Protein AF-X0ZKT1-F1 (afdb_monomer_lite)

InterPro domains:
  IPR017985 DNA methylase, N-4 cytosine-specific, conserved site [PS00093] (59-64)
  IPR029063 S-adenosyl-L-methionine-dependent methyltransferase superfamily [G3DSA:3.40.50.150] (39-208)
  IPR029063 S-adenosyl-L-methionine-dependent methyltransferase superfamily [SSF53335] (50-201)

pLDDT: mean 90.69, std 11.88, range [30.08, 98.69]

Radius of gyration: 20.18 Å; chains: 1; bounding box: 43×46×55 Å

Foldseek 3Di:
DDDPPPDDDDPVVVVVVVVVVVVVVVVVVVPPPDPDDDDDDDDALLDDPAAFAADQEAEDEALALQQDQVLVVCVVVCCVPPDPDPVRSLVVSCCGQLSHLSHHDDDDQPPDDQDPVLVVLLVVLVPADFPDPSSSVSSSRNLSSLLSSLLSVNRHHHVVGYYHYDYDWADTSNGTDPVPVSSQVSNVVNPDDDDDDDPPDDDVVRDDD

Secondary structure (DSSP, 8-state):
-PPTT-PPPPHHHHHHHHHHHHHHHHHHHHHS-----------BTTB--PPTT-EEEEEE----SS---HHHHTHHHHHHHT--SHHHHHHHHHHS-SSSTT----S--TT----HHHHHHHHHHHTS--S-THHHHHHHHHHHHHHHHHHHHHHHEEEEEEEEE----EEETTEEE-HHHHHHHHHHHTT------------TTSS--

Organism: NCBI:txid412755

Structure (mmCIF, N/CA/C/O backbone):
data_AF-X0ZKT1-F1
#
_entry.id   AF-X0ZKT1-F1
#
loop_
_atom_site.group_PDB
_atom_site.id
_atom_site.type_symbol
_atom_site.label_atom_id
_atom_site.label_alt_id
_atom_site.label_comp_id
_atom_site.label_asym_id
_atom_site.label_entity_id
_atom_site.label_seq_id
_atom_site.pdbx_PDB_ins_code
_atom_site.Cartn_x
_atom_site.Cartn_y
_atom_site.Cartn_z
_atom_site.occupancy
_atom_site.B_iso_or_equiv
_atom_site.auth_seq_id
_atom_site.auth_comp_id
_atom_site.auth_asym_id
_atom_site.auth_atom_id
_atom_site.pdbx_PDB_model_num
ATOM 1 N N . ARG A 1 1 ? -0.645 -14.696 -25.267 1.00 48.12 1 ARG A N 1
ATOM 2 C CA . ARG A 1 1 ? -0.694 -15.804 -26.255 1.00 48.12 1 ARG A CA 1
ATOM 3 C C . ARG A 1 1 ? -0.632 -15.163 -27.636 1.00 48.12 1 ARG A C 1
ATOM 5 O O . ARG A 1 1 ? -1.571 -14.451 -27.971 1.00 48.12 1 ARG A O 1
ATOM 12 N N . MET A 1 2 ? 0.471 -15.301 -28.377 1.00 48.41 2 MET A N 1
ATOM 13 C CA . MET A 1 2 ? 0.491 -14.846 -29.771 1.00 48.41 2 MET A CA 1
ATOM 14 C C . MET A 1 2 ? -0.374 -15.809 -30.580 1.00 48.41 2 MET A C 1
ATOM 16 O O . MET A 1 2 ? -0.135 -17.013 -30.561 1.00 48.41 2 MET A O 1
ATOM 20 N N . VAL A 1 3 ? -1.435 -15.286 -31.187 1.00 70.94 3 VAL A N 1
ATOM 21 C CA . VAL A 1 3 ? -2.292 -16.050 -32.092 1.00 70.94 3 VAL A CA 1
ATOM 22 C C . VAL A 1 3 ? -1.649 -15.933 -33.474 1.00 70.94 3 VAL A C 1
ATOM 24 O O . VAL A 1 3 ? -1.496 -14.799 -33.940 1.00 70.94 3 VAL A O 1
ATOM 27 N N . PRO A 1 4 ? -1.229 -17.043 -34.107 1.00 65.94 4 PRO A N 1
ATOM 28 C CA . PRO A 1 4 ? -0.661 -17.002 -35.451 1.00 65.94 4 PRO A CA 1
ATOM 29 C C . PRO A 1 4 ? -1.603 -16.248 -36.399 1.00 65.94 4 PRO A C 1
ATOM 31 O O . PRO A 1 4 ? -2.817 -16.431 -36.333 1.00 65.94 4 PRO A O 1
ATOM 34 N N . ASN A 1 5 ? -1.051 -15.373 -37.241 1.00 77.81 5 ASN A N 1
ATOM 35 C CA . ASN A 1 5 ? -1.772 -14.541 -38.221 1.00 77.81 5 ASN A CA 1
ATOM 36 C C . ASN A 1 5 ? -2.689 -13.436 -37.665 1.00 77.81 5 ASN A C 1
ATOM 38 O O . ASN A 1 5 ? -3.415 -12.800 -38.434 1.00 77.81 5 ASN A O 1
ATOM 42 N N . LYS A 1 6 ? -2.649 -13.127 -36.363 1.00 77.94 6 LYS A N 1
ATOM 43 C CA . LYS A 1 6 ? -3.354 -11.946 -35.848 1.00 77.94 6 LYS A CA 1
ATOM 44 C C . LYS A 1 6 ? -2.612 -10.675 -36.274 1.00 77.94 6 LYS A C 1
ATOM 46 O O . LYS A 1 6 ? -1.538 -10.386 -35.753 1.00 77.94 6 LYS A O 1
ATOM 51 N N . LYS A 1 7 ? -3.196 -9.901 -37.198 1.00 82.31 7 LYS A N 1
ATOM 52 C CA . LYS A 1 7 ? -2.712 -8.551 -37.529 1.00 82.31 7 LYS A CA 1
ATOM 53 C C . LYS A 1 7 ? -2.684 -7.709 -36.253 1.00 82.31 7 LYS A C 1
ATOM 55 O O . LYS A 1 7 ? -3.719 -7.513 -35.615 1.00 82.31 7 LYS A O 1
ATOM 60 N N . ILE A 1 8 ? -1.499 -7.235 -35.883 1.00 81.25 8 ILE A N 1
ATOM 61 C CA . ILE A 1 8 ? -1.341 -6.265 -34.803 1.00 81.25 8 ILE A CA 1
ATOM 62 C C . ILE A 1 8 ? -1.836 -4.920 -35.353 1.00 81.25 8 ILE A C 1
ATOM 64 O O . ILE A 1 8 ? -1.352 -4.494 -36.404 1.00 81.25 8 ILE A O 1
ATOM 68 N N . PRO A 1 9 ? -2.836 -4.281 -34.723 1.00 82.94 9 PRO A N 1
ATOM 69 C CA . PRO A 1 9 ? -3.315 -2.983 -35.172 1.00 82.94 9 PRO A CA 1
ATOM 70 C C . PRO A 1 9 ? -2.230 -1.913 -35.006 1.00 82.94 9 PRO A C 1
ATOM 72 O O . PRO A 1 9 ? -1.365 -2.013 -34.138 1.00 82.94 9 PRO A O 1
ATOM 75 N N . GLU A 1 10 ? -2.273 -0.889 -35.855 1.00 90.12 10 GLU A N 1
ATOM 76 C CA . GLU A 1 10 ? -1.293 0.196 -35.833 1.00 90.12 10 GLU A CA 1
ATOM 77 C C . GLU A 1 10 ? -1.340 0.954 -34.499 1.00 90.12 10 GLU A C 1
ATOM 79 O O . GLU A 1 10 ? -2.410 1.388 -34.064 1.00 90.12 10 GLU A O 1
ATOM 84 N N . PHE A 1 11 ? -0.175 1.142 -33.870 1.00 85.88 11 PHE A N 1
ATOM 85 C CA . PHE A 1 11 ? -0.058 1.745 -32.539 1.00 85.88 11 PHE A CA 1
ATOM 86 C C . PHE A 1 11 ? -0.781 3.092 -32.430 1.00 85.88 11 PHE A C 1
ATOM 88 O O . PHE A 1 11 ? -1.615 3.260 -31.544 1.00 85.88 11 PHE A O 1
ATOM 95 N N . LYS A 1 12 ? -0.527 4.021 -33.365 1.00 88.62 12 LYS A N 1
ATOM 96 C CA . LYS A 1 12 ? -1.169 5.345 -33.370 1.00 88.62 12 LYS A CA 1
ATOM 97 C C . LYS A 1 12 ? -2.690 5.227 -33.394 1.00 88.62 12 LYS A C 1
ATOM 99 O O . LYS A 1 12 ? -3.364 5.880 -32.607 1.00 88.62 12 LYS A O 1
ATOM 104 N N . LYS A 1 13 ? -3.232 4.355 -34.249 1.00 91.81 13 LYS A N 1
ATOM 105 C CA . LYS A 1 13 ? -4.679 4.146 -34.366 1.00 91.81 13 LYS A CA 1
ATOM 106 C C . LYS A 1 13 ? -5.288 3.639 -33.057 1.00 91.81 13 LYS A C 1
ATOM 108 O O . LYS A 1 13 ? -6.331 4.137 -32.646 1.00 91.81 13 LYS A O 1
ATOM 113 N N . VAL A 1 14 ? -4.643 2.671 -32.401 1.00 90.44 14 VAL A N 1
ATOM 114 C CA . VAL A 1 14 ? -5.105 2.144 -31.104 1.00 90.44 14 VAL A CA 1
ATOM 115 C C . VAL A 1 14 ? -5.034 3.220 -30.023 1.00 90.44 14 VAL A C 1
ATOM 117 O O . VAL A 1 14 ? -5.997 3.390 -29.280 1.00 90.44 14 VAL A O 1
ATOM 120 N N . LEU A 1 15 ? -3.929 3.966 -29.966 1.00 87.06 15 LEU A N 1
ATOM 121 C CA . LEU A 1 15 ? -3.717 5.025 -28.983 1.00 87.06 15 LEU A CA 1
ATOM 122 C C . LEU A 1 15 ? -4.777 6.126 -29.106 1.00 87.06 15 LEU A C 1
ATOM 124 O O . LEU A 1 15 ? -5.461 6.419 -28.132 1.00 87.06 15 LEU A O 1
ATOM 128 N N . PHE A 1 16 ? -4.976 6.676 -30.309 1.00 91.12 16 PHE A N 1
ATOM 129 C CA . PHE A 1 16 ? -5.992 7.708 -30.542 1.00 91.12 16 PHE A CA 1
ATOM 130 C C . PHE A 1 16 ? -7.409 7.197 -30.281 1.00 91.12 16 PHE A C 1
ATOM 132 O O . PHE A 1 16 ? -8.220 7.922 -29.716 1.00 91.12 16 PHE A O 1
ATOM 139 N N . SER A 1 17 ? -7.705 5.940 -30.627 1.00 93.56 17 SER A N 1
ATOM 140 C CA . SER A 1 17 ? -8.995 5.334 -30.287 1.00 93.56 17 SER A CA 1
ATOM 141 C C . SER A 1 17 ? -9.225 5.308 -28.776 1.00 93.56 17 SER A C 1
ATOM 143 O O . SER A 1 17 ? -10.331 5.605 -28.339 1.00 93.56 17 SER A O 1
ATOM 145 N N . LYS A 1 18 ? -8.199 4.973 -27.982 1.00 91.25 18 LYS A N 1
ATOM 146 C CA . LYS A 1 18 ? -8.295 4.962 -26.517 1.00 91.25 18 LYS A CA 1
ATOM 147 C C . LYS A 1 18 ? -8.351 6.356 -25.907 1.00 91.25 18 LYS A C 1
ATOM 149 O O . LYS A 1 18 ? -9.080 6.551 -24.944 1.00 91.25 18 LYS A O 1
ATOM 154 N N . PHE A 1 19 ? -7.646 7.327 -26.477 1.00 90.81 19 PHE A N 1
ATOM 155 C CA . PHE A 1 19 ? -7.766 8.725 -26.059 1.00 90.81 19 PHE A CA 1
ATOM 15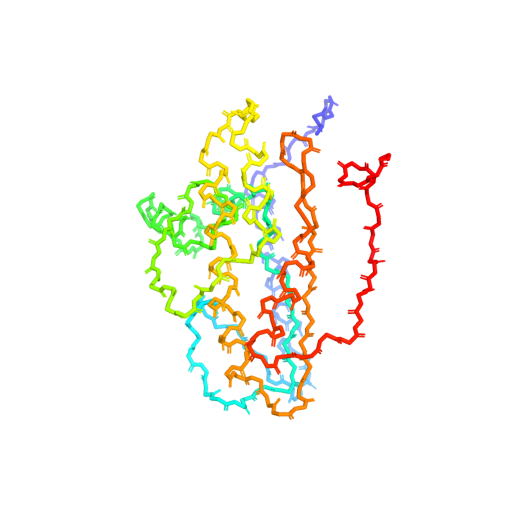6 C C . PHE A 1 19 ? -9.169 9.272 -26.313 1.00 90.81 19 PHE A C 1
ATOM 158 O O . PHE A 1 19 ? -9.739 9.884 -25.419 1.00 90.81 19 PHE A O 1
ATOM 165 N N . ASN A 1 20 ? -9.758 8.985 -27.474 1.00 94.25 20 ASN A N 1
ATOM 166 C CA . ASN A 1 20 ? -11.126 9.401 -27.771 1.00 94.25 20 ASN A CA 1
ATOM 167 C C . ASN A 1 20 ? -12.145 8.744 -26.831 1.00 94.25 20 ASN A C 1
ATOM 169 O O . ASN A 1 20 ? -13.043 9.429 -26.367 1.00 94.25 20 ASN A O 1
ATOM 173 N N . GLU A 1 21 ? -11.976 7.458 -26.501 1.00 94.81 21 GLU A N 1
ATOM 174 C CA . GLU A 1 21 ? -12.810 6.763 -25.505 1.00 94.81 21 GLU A CA 1
ATOM 175 C C . GLU A 1 21 ? -12.751 7.470 -24.140 1.00 94.81 21 GLU A C 1
ATOM 177 O O . GLU A 1 21 ? -13.790 7.827 -23.594 1.00 94.81 21 GLU A O 1
ATOM 182 N N . MET A 1 22 ? -11.548 7.790 -23.645 1.00 91.00 22 MET A N 1
ATOM 183 C CA . MET A 1 22 ? -11.385 8.524 -22.381 1.00 91.00 22 MET A CA 1
ATOM 184 C C . MET A 1 22 ? -11.977 9.940 -22.427 1.00 91.00 22 MET A C 1
ATOM 186 O O . MET A 1 22 ? -12.554 10.391 -21.441 1.00 91.00 22 MET A O 1
ATOM 190 N N . LEU A 1 23 ? -11.852 10.652 -23.552 1.00 90.75 23 LEU A N 1
ATOM 191 C CA . LEU A 1 23 ? -12.459 11.977 -23.719 1.00 90.75 23 LEU A CA 1
ATOM 192 C C . LEU A 1 23 ? -13.988 11.897 -23.705 1.00 90.75 23 LEU A C 1
ATOM 194 O O . LEU A 1 23 ? -14.625 12.685 -23.012 1.00 90.75 23 LEU A O 1
ATOM 198 N N . THR A 1 24 ? -14.571 10.919 -24.404 1.00 93.38 24 THR A N 1
ATOM 199 C CA . THR A 1 24 ? -16.020 10.678 -24.389 1.00 93.38 24 THR A CA 1
ATOM 200 C C . THR A 1 24 ? -16.519 10.347 -22.982 1.00 93.38 24 THR A C 1
ATOM 202 O O . THR A 1 24 ? -17.555 10.867 -22.573 1.00 93.38 24 THR A O 1
ATOM 205 N N . ASP A 1 25 ? -15.776 9.546 -22.213 1.00 89.00 25 ASP A N 1
ATOM 206 C CA . ASP A 1 25 ? -16.123 9.236 -20.821 1.00 89.00 25 ASP A CA 1
ATOM 207 C C . ASP A 1 25 ? -16.119 10.493 -19.935 1.00 89.00 25 ASP A C 1
ATOM 209 O O . ASP A 1 25 ? -17.028 10.685 -19.122 1.00 89.00 25 ASP A O 1
ATOM 213 N N . ILE A 1 26 ? -15.130 11.380 -20.110 1.00 85.75 26 ILE A N 1
ATOM 214 C CA . ILE A 1 26 ? -15.056 12.660 -19.389 1.00 85.75 26 ILE A CA 1
ATOM 215 C C . ILE A 1 26 ? -16.237 13.556 -19.768 1.00 85.75 26 ILE A C 1
ATOM 217 O O . ILE A 1 26 ? -16.922 14.058 -18.877 1.00 85.75 26 ILE A O 1
ATOM 221 N N . GLU A 1 27 ? -16.512 13.728 -21.062 1.00 87.38 27 GLU A N 1
ATOM 222 C CA . GLU A 1 27 ? -17.639 14.532 -21.549 1.00 87.38 27 GLU A CA 1
ATOM 223 C C . GLU A 1 27 ? -18.971 14.005 -21.005 1.00 87.38 27 GLU A C 1
ATOM 225 O O . GLU A 1 27 ? -19.783 14.771 -20.476 1.00 87.38 27 GLU A O 1
ATOM 230 N N . TYR A 1 28 ? -19.179 12.688 -21.058 1.00 85.44 28 TYR A N 1
ATOM 231 C CA . TYR A 1 28 ? -20.358 12.049 -20.484 1.00 85.44 28 TYR A CA 1
ATOM 232 C C . TYR A 1 28 ? -20.462 12.324 -18.980 1.00 85.44 28 TYR A C 1
ATOM 234 O O . TYR A 1 28 ? -21.509 12.770 -18.512 1.00 85.44 28 TYR A O 1
ATOM 242 N N . SER A 1 29 ? -19.369 12.147 -18.231 1.00 79.56 29 SER A N 1
ATOM 243 C CA . SER A 1 29 ? -19.340 12.418 -16.791 1.00 79.56 29 SER A CA 1
ATOM 244 C C . SER A 1 29 ? -19.637 13.880 -16.456 1.00 79.56 29 SER A C 1
ATOM 246 O O . SER A 1 29 ? -20.315 14.134 -15.465 1.00 79.56 29 SER A O 1
ATOM 248 N N . THR A 1 30 ? -19.153 14.839 -17.251 1.00 74.94 30 THR A N 1
ATOM 249 C CA . THR A 1 30 ? -19.433 16.270 -17.033 1.00 74.94 30 THR A CA 1
ATOM 250 C C . THR A 1 30 ? -20.881 16.651 -17.330 1.00 74.94 30 THR A C 1
ATOM 252 O O . THR A 1 30 ? -21.399 17.593 -16.737 1.00 74.94 30 THR A O 1
ATOM 255 N N . ASN A 1 31 ? -21.548 15.906 -18.217 1.00 76.31 31 ASN A N 1
ATOM 256 C CA . ASN A 1 31 ? -22.943 16.136 -18.591 1.00 76.31 31 ASN A CA 1
ATOM 257 C C . ASN A 1 31 ? -23.946 15.444 -17.655 1.00 76.31 31 ASN A C 1
ATOM 259 O O . ASN A 1 31 ? -25.139 15.753 -17.690 1.00 76.31 31 ASN A O 1
ATOM 263 N N . LEU A 1 32 ? -23.489 14.525 -16.799 1.00 74.81 32 LEU A N 1
ATOM 264 C CA . LEU A 1 32 ? -24.314 13.981 -15.728 1.00 74.81 32 LEU A CA 1
ATOM 265 C C . LEU A 1 32 ? -24.571 15.082 -14.690 1.00 74.81 32 LEU A C 1
ATOM 267 O O . LEU A 1 32 ? -23.655 15.524 -14.002 1.00 74.81 32 LEU A O 1
ATOM 271 N N . GLN A 1 33 ? -25.833 15.493 -14.532 1.00 65.06 33 GLN A N 1
ATOM 272 C CA . GLN A 1 33 ? -26.286 16.349 -13.428 1.00 65.06 33 GLN A CA 1
ATOM 273 C C . GLN A 1 33 ? -26.254 15.579 -12.097 1.00 65.06 33 GLN A C 1
ATOM 275 O O . GLN A 1 33 ? -27.284 15.291 -11.492 1.00 65.06 33 GLN A O 1
ATOM 280 N N . ASN A 1 34 ? -25.061 15.211 -11.641 1.00 66.06 34 ASN A N 1
ATOM 281 C CA . ASN A 1 34 ? -24.850 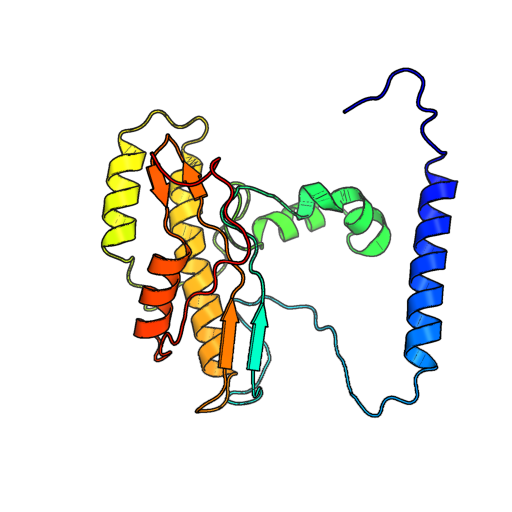14.580 -10.350 1.00 66.06 34 ASN A CA 1
ATOM 282 C C . ASN A 1 34 ? -24.228 15.602 -9.397 1.00 66.06 34 ASN A C 1
ATOM 284 O O . ASN A 1 34 ? -23.099 16.040 -9.589 1.00 66.06 34 ASN A O 1
ATOM 288 N N . ASN A 1 35 ? -24.936 15.928 -8.313 1.00 73.88 35 ASN A N 1
ATOM 289 C CA . ASN A 1 35 ? -24.451 16.809 -7.239 1.00 73.88 35 ASN A CA 1
ATOM 290 C C . ASN A 1 35 ? -23.364 16.150 -6.355 1.00 73.88 35 ASN A C 1
ATOM 292 O O . ASN A 1 35 ? -23.167 16.544 -5.205 1.00 73.88 35 ASN A O 1
ATOM 296 N N . VAL A 1 36 ? -22.681 15.115 -6.853 1.00 82.25 36 VAL A N 1
ATOM 297 C CA . VAL A 1 36 ? -21.653 14.373 -6.118 1.00 82.25 36 VAL A CA 1
ATOM 298 C C . VAL A 1 36 ? -20.287 14.905 -6.524 1.00 82.25 36 VAL A C 1
ATOM 300 O O . VAL A 1 36 ? -19.892 14.815 -7.682 1.00 82.25 36 VAL A O 1
ATOM 303 N N . ARG A 1 37 ? -19.543 15.441 -5.556 1.00 83.56 37 ARG A N 1
ATOM 304 C CA . ARG A 1 37 ? -18.156 15.866 -5.760 1.00 83.56 37 ARG A CA 1
ATOM 305 C C . ARG A 1 37 ? -17.235 14.647 -5.712 1.00 83.56 37 ARG A C 1
ATOM 307 O O . ARG A 1 37 ? -17.199 13.946 -4.704 1.00 83.56 37 ARG A O 1
ATOM 314 N N . SER A 1 38 ? -16.471 14.428 -6.777 1.00 86.56 38 SER A N 1
ATOM 315 C CA . SER A 1 38 ? -15.422 13.407 -6.858 1.00 86.56 38 SER A CA 1
ATOM 316 C C . SER A 1 38 ? -14.082 14.054 -7.180 1.00 86.56 38 SER A C 1
ATOM 318 O O . SER A 1 38 ? -14.009 14.885 -8.083 1.00 86.56 38 SER A O 1
ATOM 320 N N . GLU A 1 39 ? -13.021 13.653 -6.482 1.00 89.38 39 GLU A N 1
ATOM 321 C CA . GLU A 1 39 ? -11.675 14.196 -6.682 1.00 89.38 39 GLU A CA 1
ATOM 322 C C . GLU A 1 39 ? -10.637 13.081 -6.758 1.00 89.38 39 GLU A C 1
ATOM 324 O O . GLU A 1 39 ? -10.695 12.109 -6.005 1.00 89.38 39 GLU A O 1
ATOM 329 N N . ALA A 1 40 ? -9.667 13.251 -7.655 1.00 90.25 40 ALA A N 1
ATOM 330 C CA . ALA A 1 40 ? -8.463 12.438 -7.717 1.00 90.25 40 ALA A CA 1
ATOM 331 C C . ALA A 1 40 ? -7.282 13.290 -7.244 1.00 90.25 40 ALA A C 1
ATOM 333 O O . ALA A 1 40 ? -6.993 14.337 -7.822 1.00 90.25 40 ALA A O 1
ATOM 334 N N . ILE A 1 41 ? -6.613 12.848 -6.181 1.00 92.81 41 ILE A N 1
ATOM 335 C CA . ILE A 1 41 ? -5.510 13.576 -5.553 1.00 92.81 41 ILE A CA 1
ATOM 336 C C . ILE A 1 41 ? -4.252 12.723 -5.671 1.00 92.81 41 ILE A C 1
ATOM 338 O O . ILE A 1 41 ? -4.234 11.567 -5.249 1.00 92.81 41 ILE A O 1
ATOM 342 N N . LEU A 1 42 ? -3.193 13.298 -6.243 1.00 92.81 42 LEU A N 1
ATOM 343 C CA . LEU A 1 42 ? -1.883 12.660 -6.278 1.00 92.81 42 LEU A CA 1
ATOM 344 C C . LEU A 1 42 ? -1.270 12.676 -4.870 1.00 92.81 42 LEU A C 1
ATOM 346 O O . LEU A 1 42 ? -1.129 13.739 -4.268 1.00 92.81 42 LEU A O 1
ATOM 350 N N . GLY A 1 43 ? -0.882 11.511 -4.355 1.00 93.88 43 GLY A N 1
ATOM 351 C CA . GLY A 1 43 ? -0.287 11.393 -3.025 1.00 93.88 43 GLY A CA 1
ATOM 352 C C . GLY A 1 43 ? 0.227 9.990 -2.714 1.00 93.88 43 GLY A C 1
ATOM 353 O O . GLY A 1 43 ? 0.060 9.061 -3.505 1.00 93.88 43 GLY A O 1
ATOM 354 N N . ASP A 1 44 ? 0.852 9.846 -1.544 1.00 96.38 44 ASP A N 1
ATOM 355 C CA . ASP A 1 44 ? 1.328 8.567 -1.014 1.00 96.38 44 ASP A CA 1
ATOM 356 C C . ASP A 1 44 ? 0.418 8.107 0.128 1.00 96.38 44 ASP A C 1
ATOM 358 O O . ASP A 1 44 ? 0.215 8.827 1.104 1.00 96.38 44 ASP A O 1
ATOM 362 N N . ALA A 1 45 ? -0.122 6.893 0.034 1.00 96.50 45 ALA A N 1
ATOM 363 C CA . ALA A 1 45 ? -1.030 6.360 1.048 1.00 96.50 45 ALA A CA 1
ATOM 364 C C . ALA A 1 45 ? -0.362 6.155 2.422 1.00 96.50 45 ALA A C 1
ATOM 366 O O . ALA A 1 45 ? -1.068 6.046 3.420 1.00 96.50 45 ALA A O 1
ATOM 367 N N . ARG A 1 46 ? 0.978 6.117 2.493 1.00 97.56 46 ARG A N 1
ATOM 368 C CA . ARG A 1 46 ? 1.736 6.066 3.757 1.00 97.56 46 ARG A CA 1
ATOM 369 C C . ARG A 1 46 ? 1.797 7.418 4.471 1.00 97.56 46 ARG A C 1
ATOM 371 O O . ARG A 1 46 ? 2.160 7.453 5.643 1.00 97.56 46 ARG A O 1
ATOM 378 N N . GLN A 1 47 ? 1.461 8.511 3.781 1.00 96.19 47 GLN A N 1
ATOM 379 C CA . GLN A 1 47 ? 1.421 9.863 4.333 1.00 96.19 47 GLN A CA 1
ATOM 380 C C . GLN A 1 47 ? 0.414 10.728 3.559 1.00 96.19 47 GLN A C 1
ATOM 382 O O . GLN A 1 47 ? 0.754 11.427 2.603 1.00 96.19 47 GLN A O 1
ATOM 387 N N . THR A 1 48 ? -0.842 10.694 3.990 1.00 95.12 48 THR A N 1
ATOM 388 C CA . THR A 1 48 ? -1.933 11.445 3.364 1.00 95.12 48 THR A CA 1
ATOM 389 C C . THR A 1 48 ? -1.990 12.893 3.858 1.00 95.12 48 THR A C 1
ATOM 391 O O . THR A 1 48 ? -1.595 13.206 4.984 1.00 95.12 48 THR A O 1
ATOM 394 N N . CYS A 1 49 ? -2.526 13.787 3.024 1.00 95.12 49 CYS A N 1
ATOM 395 C CA . CYS A 1 49 ? -2.721 15.207 3.342 1.00 95.12 49 CYS A CA 1
ATOM 396 C C . CYS A 1 49 ? -4.062 15.515 4.033 1.00 95.12 49 CYS A C 1
ATOM 398 O O . CYS A 1 49 ? -4.372 16.679 4.282 1.00 95.12 49 CYS A O 1
ATOM 400 N N . PHE A 1 50 ? -4.873 14.496 4.324 1.00 96.06 50 PHE A N 1
ATOM 401 C CA . PHE A 1 50 ? -6.212 14.685 4.871 1.00 96.06 50 PHE A CA 1
ATOM 402 C C . PHE A 1 50 ? -6.194 14.924 6.381 1.00 96.06 50 PHE A C 1
ATOM 404 O O . PHE A 1 50 ? -5.350 14.398 7.115 1.00 96.06 50 PHE A O 1
ATOM 411 N N . LEU A 1 51 ? -7.177 15.695 6.847 1.00 94.94 51 LEU A N 1
ATOM 412 C CA . LEU A 1 51 ? -7.431 15.892 8.269 1.00 94.94 51 LEU A CA 1
ATOM 413 C C . LEU A 1 51 ? -7.957 14.601 8.909 1.00 94.94 51 LEU A C 1
ATOM 415 O O . LEU A 1 51 ? -8.509 13.724 8.235 1.00 94.94 51 LEU A O 1
ATOM 419 N N . GLY A 1 52 ? -7.804 14.496 10.227 1.00 96.94 52 GLY A N 1
ATOM 420 C CA . GLY A 1 52 ? -8.364 13.377 10.977 1.00 96.94 52 GLY A CA 1
ATOM 421 C C . GLY A 1 52 ? -9.889 13.317 10.867 1.00 96.94 52 GLY A C 1
ATOM 422 O O . GLY A 1 52 ? -10.532 14.352 10.710 1.00 96.94 52 GLY A O 1
ATOM 423 N N . GLU A 1 53 ? -10.453 12.110 10.933 1.00 97.38 53 GLU A N 1
ATOM 424 C CA . GLU A 1 53 ? -11.909 11.885 10.929 1.00 97.38 53 GLU A CA 1
ATOM 425 C C . GLU A 1 53 ? -12.652 12.551 9.738 1.00 97.38 53 GLU A C 1
ATOM 427 O O . GLU A 1 53 ? -13.804 12.977 9.840 1.00 97.38 53 GLU A O 1
ATOM 432 N N . SER A 1 54 ? -12.005 12.630 8.572 1.00 97.12 54 SER A N 1
ATOM 433 C CA . SER A 1 54 ? -12.566 13.253 7.363 1.00 97.12 54 SER A CA 1
ATOM 434 C C . SER A 1 54 ? -13.520 12.336 6.593 1.00 97.12 54 SER A C 1
ATOM 436 O O . SER A 1 54 ? -14.469 12.818 5.972 1.00 97.12 54 SER A O 1
ATOM 438 N N . PHE A 1 55 ? -13.316 11.016 6.640 1.00 97.69 55 PHE A N 1
ATOM 439 C CA . PHE A 1 55 ? -14.034 10.064 5.787 1.00 97.69 55 PHE A CA 1
ATOM 440 C C . PHE A 1 55 ? -14.935 9.116 6.576 1.00 97.69 55 PHE A C 1
ATOM 442 O O . PHE A 1 55 ? -14.600 8.657 7.664 1.00 97.69 55 PHE A O 1
ATOM 449 N N . ASN A 1 56 ? -16.092 8.793 5.998 1.00 98.31 56 ASN A N 1
ATOM 450 C CA . ASN A 1 56 ? -17.026 7.808 6.547 1.00 98.31 56 ASN A CA 1
ATOM 451 C C . ASN A 1 56 ? -16.647 6.365 6.188 1.00 98.31 56 ASN A C 1
ATOM 453 O O . ASN A 1 56 ? -16.976 5.446 6.937 1.00 98.31 56 ASN A O 1
ATOM 457 N N . ALA A 1 57 ? -15.971 6.168 5.055 1.00 98.00 57 ALA A N 1
ATOM 458 C CA . ALA A 1 57 ? -15.487 4.866 4.628 1.00 98.00 57 ALA A CA 1
ATOM 459 C C . ALA A 1 57 ? -14.190 4.977 3.815 1.00 98.00 57 ALA A C 1
ATOM 461 O O . ALA A 1 57 ? -13.964 5.981 3.140 1.00 98.00 57 ALA A O 1
ATOM 462 N N . VAL A 1 58 ? -13.374 3.921 3.846 1.00 98.06 58 VAL A N 1
ATOM 463 C CA . VAL A 1 58 ? -12.228 3.715 2.946 1.00 98.06 58 VAL A CA 1
ATOM 464 C C . VAL A 1 58 ? -12.389 2.360 2.265 1.00 98.06 58 VAL A C 1
ATOM 466 O O . VAL A 1 58 ? -12.472 1.338 2.937 1.00 98.06 58 VAL A O 1
ATOM 469 N N . ILE A 1 59 ? -12.411 2.333 0.935 1.00 97.75 59 ILE A N 1
ATOM 470 C CA . ILE A 1 59 ? -12.458 1.094 0.149 1.00 97.75 59 ILE A CA 1
ATOM 471 C C . ILE A 1 59 ? -11.251 1.101 -0.777 1.00 97.75 59 ILE A C 1
ATOM 473 O O . ILE A 1 59 ? -11.053 2.058 -1.523 1.00 97.75 59 ILE A O 1
ATOM 477 N N . THR A 1 60 ? -10.420 0.063 -0.718 1.00 96.62 60 THR A N 1
ATOM 478 C CA . THR A 1 60 ? -9.182 0.032 -1.499 1.00 96.62 60 THR A CA 1
ATOM 479 C C . THR A 1 60 ? -8.736 -1.379 -1.865 1.00 96.62 60 THR A C 1
ATOM 481 O O . THR A 1 60 ? -9.161 -2.372 -1.278 1.00 96.62 60 THR A O 1
ATOM 484 N N . SER A 1 61 ? -7.846 -1.450 -2.849 1.00 95.69 61 SER A N 1
ATOM 485 C CA . SER A 1 61 ? -7.094 -2.638 -3.229 1.00 95.69 61 SER A CA 1
ATOM 486 C C . SER A 1 61 ? -5.619 -2.246 -3.319 1.00 95.69 61 SER A C 1
ATOM 488 O O . SER A 1 61 ? -5.196 -1.770 -4.378 1.00 95.69 61 SER A O 1
ATOM 490 N N . PRO A 1 62 ? -4.823 -2.389 -2.243 1.00 95.06 62 PRO A N 1
ATOM 491 C CA . PRO A 1 62 ? -3.419 -2.000 -2.287 1.00 95.06 62 PRO A CA 1
ATOM 492 C C . PRO A 1 62 ? -2.660 -2.829 -3.341 1.00 95.06 62 PRO A C 1
ATOM 494 O O . PRO A 1 62 ? -3.070 -3.953 -3.647 1.00 95.06 62 PRO A O 1
ATOM 497 N N . PRO A 1 63 ? -1.542 -2.318 -3.893 1.00 94.19 63 PRO A N 1
ATOM 498 C CA . PRO A 1 63 ? -0.639 -3.098 -4.732 1.00 94.19 63 PRO A CA 1
ATOM 499 C C . PRO A 1 63 ? -0.305 -4.439 -4.074 1.00 94.19 63 PRO A C 1
ATOM 501 O O . PRO A 1 63 ? 0.293 -4.477 -3.006 1.00 94.19 63 PRO A O 1
ATOM 504 N N . TYR A 1 64 ? -0.715 -5.549 -4.685 1.00 94.12 64 TYR A N 1
ATOM 505 C CA . TYR A 1 64 ? -0.561 -6.868 -4.073 1.00 94.12 64 TYR A CA 1
ATOM 506 C C . TYR A 1 64 ? 0.905 -7.273 -3.924 1.00 94.12 64 TYR A C 1
ATOM 508 O O . TYR A 1 64 ? 1.728 -6.962 -4.779 1.00 94.12 64 TYR A O 1
ATOM 516 N N . LEU A 1 65 ? 1.213 -8.071 -2.896 1.00 95.25 65 LEU A N 1
ATOM 517 C CA . LEU A 1 65 ? 2.550 -8.617 -2.614 1.00 95.25 65 LEU A CA 1
ATOM 518 C C . LEU A 1 65 ? 2.983 -9.711 -3.616 1.00 95.25 65 LEU A C 1
ATOM 520 O O . LEU A 1 65 ? 3.431 -10.799 -3.257 1.00 95.25 65 LEU A O 1
ATOM 524 N N . ASN A 1 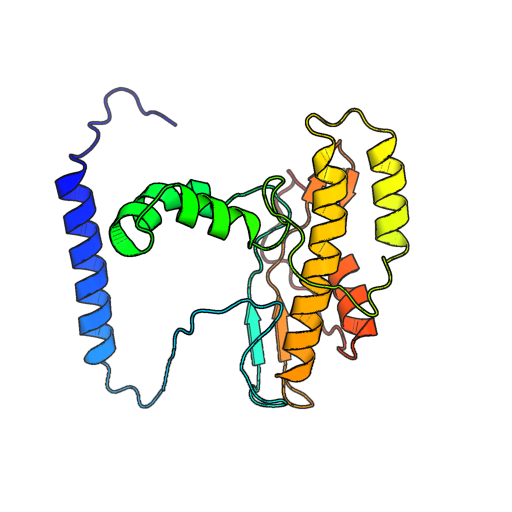66 ? 2.826 -9.462 -4.909 1.00 89.19 66 ASN A N 1
ATOM 525 C CA . ASN A 1 66 ? 2.974 -10.439 -5.983 1.00 89.19 66 ASN A CA 1
ATOM 526 C C . ASN A 1 66 ? 4.066 -10.053 -7.001 1.00 89.19 66 ASN A C 1
ATOM 528 O O . ASN A 1 66 ? 4.115 -10.650 -8.078 1.00 89.19 66 ASN A O 1
ATOM 532 N N . ARG A 1 67 ? 4.935 -9.082 -6.675 1.00 91.12 67 ARG A N 1
ATOM 533 C CA . ARG A 1 67 ? 6.024 -8.560 -7.527 1.00 91.12 67 ARG A CA 1
ATOM 534 C C . ARG A 1 67 ? 5.583 -7.838 -8.799 1.00 91.12 67 ARG A C 1
ATOM 536 O O . ARG A 1 67 ? 6.390 -7.696 -9.716 1.00 91.12 67 ARG A O 1
ATOM 543 N N . HIS A 1 68 ? 4.333 -7.392 -8.883 1.00 90.94 68 HIS A N 1
ATOM 544 C CA . HIS A 1 68 ? 3.900 -6.601 -10.031 1.00 90.94 68 HIS A CA 1
ATOM 545 C C . HIS A 1 68 ? 4.371 -5.155 -9.863 1.00 90.94 68 HIS A C 1
ATOM 547 O O . HIS A 1 68 ? 3.822 -4.389 -9.078 1.00 90.94 68 HIS A O 1
ATOM 553 N N . ASP A 1 69 ? 5.404 -4.794 -10.619 1.00 93.25 69 ASP A N 1
ATOM 554 C CA . ASP A 1 69 ? 5.867 -3.417 -10.751 1.00 93.25 69 ASP A CA 1
ATOM 555 C C . ASP A 1 69 ? 4.972 -2.659 -11.743 1.00 93.25 69 ASP A C 1
ATOM 557 O O . ASP A 1 69 ? 5.142 -2.745 -12.964 1.00 93.25 69 ASP A O 1
ATOM 561 N N . TYR A 1 70 ? 4.008 -1.905 -11.214 1.00 92.62 70 TYR A N 1
ATOM 562 C CA . TYR A 1 70 ? 3.084 -1.116 -12.027 1.00 92.62 70 TYR A CA 1
ATOM 563 C C . TYR A 1 70 ? 3.774 -0.005 -12.826 1.00 92.62 70 TYR A C 1
ATOM 565 O O . TYR A 1 70 ? 3.290 0.334 -13.904 1.00 92.62 70 TYR A O 1
ATOM 573 N N . THR A 1 71 ? 4.931 0.500 -12.381 1.00 93.88 71 THR A N 1
ATOM 574 C CA . THR A 1 71 ? 5.695 1.492 -13.162 1.00 93.88 71 THR A CA 1
ATOM 575 C C . THR A 1 71 ? 6.241 0.893 -14.452 1.00 93.88 71 THR A C 1
ATOM 577 O O . THR A 1 71 ? 6.412 1.586 -15.449 1.00 93.88 71 THR A O 1
ATOM 580 N N . ARG A 1 72 ? 6.499 -0.419 -14.454 1.00 92.25 72 ARG A N 1
ATOM 581 C CA . ARG A 1 72 ? 6.926 -1.157 -15.641 1.00 92.25 72 ARG A CA 1
ATOM 582 C C . ARG A 1 72 ? 5.751 -1.603 -16.503 1.00 92.25 72 ARG A C 1
ATOM 584 O O . ARG A 1 72 ? 5.885 -1.615 -17.723 1.00 92.25 72 ARG A O 1
ATOM 591 N N . VAL A 1 73 ? 4.628 -1.983 -15.890 1.00 92.19 73 VAL A N 1
ATOM 592 C CA . VAL A 1 73 ? 3.409 -2.372 -16.623 1.00 92.19 73 VAL A CA 1
ATOM 593 C C . VAL A 1 73 ? 2.859 -1.193 -17.424 1.00 92.19 73 VAL A C 1
ATOM 595 O O . VAL A 1 73 ? 2.536 -1.376 -18.592 1.00 92.19 73 VAL A O 1
ATOM 598 N N . TYR A 1 74 ? 2.823 -0.001 -16.823 1.00 91.69 74 TYR A N 1
ATOM 599 C CA . TYR A 1 74 ? 2.262 1.216 -17.421 1.00 91.69 74 TYR A CA 1
ATOM 600 C C . TYR A 1 74 ? 3.331 2.185 -17.937 1.00 91.69 74 TYR A C 1
ATOM 602 O O . TYR A 1 74 ? 3.146 3.400 -17.941 1.00 91.69 74 TYR A O 1
ATOM 610 N N . ILE A 1 75 ? 4.497 1.664 -18.328 1.00 92.31 75 ILE A N 1
ATOM 611 C CA . ILE A 1 75 ? 5.641 2.493 -18.723 1.00 92.31 75 ILE A CA 1
ATOM 612 C C . ILE A 1 75 ? 5.321 3.402 -19.917 1.00 92.31 75 ILE A C 1
ATOM 614 O O . ILE A 1 75 ? 5.804 4.528 -19.973 1.00 92.31 75 ILE A O 1
ATOM 618 N N . LEU A 1 76 ? 4.494 2.930 -20.857 1.00 88.25 76 LEU A N 1
ATOM 619 C CA . LEU A 1 76 ? 4.116 3.699 -22.041 1.00 88.25 76 LEU A CA 1
ATOM 620 C C . LEU A 1 76 ? 3.190 4.854 -21.661 1.00 88.25 76 LEU A C 1
ATOM 622 O O . LEU A 1 76 ? 3.421 5.984 -22.074 1.00 88.25 76 LEU A O 1
ATOM 626 N N . GLU A 1 77 ? 2.176 4.585 -20.844 1.00 88.50 77 GLU A N 1
ATOM 627 C CA . GLU A 1 77 ? 1.240 5.590 -20.349 1.00 88.50 77 GLU A CA 1
ATOM 628 C C . GLU A 1 77 ? 1.967 6.650 -19.514 1.00 88.50 77 GLU A C 1
ATOM 630 O O . GLU A 1 77 ? 1.759 7.846 -19.720 1.00 88.50 77 GLU A O 1
ATOM 635 N N . LEU A 1 78 ? 2.875 6.220 -18.631 1.00 92.00 78 LEU A N 1
ATOM 636 C CA . LEU A 1 78 ? 3.705 7.112 -17.823 1.00 92.00 78 LEU A CA 1
ATOM 637 C C . LEU A 1 78 ? 4.603 7.999 -18.689 1.00 92.00 78 LEU A C 1
ATOM 639 O O . LEU A 1 78 ? 4.611 9.210 -18.486 1.00 92.00 78 LEU A O 1
ATOM 643 N N . ALA A 1 79 ? 5.305 7.429 -19.671 1.00 89.75 79 ALA A N 1
ATOM 644 C CA . ALA A 1 79 ? 6.210 8.176 -20.547 1.00 89.75 79 ALA A CA 1
ATOM 645 C C . ALA A 1 79 ? 5.486 9.125 -21.521 1.00 89.75 79 ALA A C 1
ATOM 647 O O . ALA A 1 79 ? 6.068 10.109 -21.967 1.00 89.75 79 ALA A O 1
ATOM 648 N N . ILE A 1 80 ? 4.229 8.835 -21.875 1.00 87.19 80 ILE A N 1
ATOM 649 C CA . ILE A 1 80 ? 3.434 9.689 -22.770 1.00 87.19 80 ILE A CA 1
ATOM 650 C C . ILE A 1 80 ? 2.777 10.840 -22.000 1.00 87.19 80 ILE A C 1
ATOM 652 O O . ILE A 1 80 ? 2.746 11.963 -22.499 1.00 87.19 80 ILE A O 1
ATOM 656 N N . GLY A 1 81 ? 2.207 10.560 -20.825 1.00 84.69 81 GLY A N 1
ATOM 657 C CA . GLY A 1 81 ? 1.309 11.498 -20.148 1.00 84.69 81 GLY A CA 1
ATOM 658 C C . GLY A 1 81 ? 1.866 12.180 -18.902 1.00 84.69 81 GLY A C 1
ATOM 659 O O . GLY A 1 81 ? 1.374 13.249 -18.546 1.00 84.69 81 GLY A O 1
ATOM 660 N N . PHE A 1 82 ? 2.845 11.582 -18.215 1.00 88.94 82 PHE A N 1
ATOM 661 C CA . PHE A 1 82 ? 3.079 11.913 -16.803 1.00 88.94 82 PHE A CA 1
ATOM 662 C C . PHE A 1 82 ? 4.537 12.177 -16.430 1.00 88.94 82 PHE A C 1
ATOM 664 O O . PHE A 1 82 ? 4.780 13.040 -15.590 1.00 88.94 82 PHE A O 1
ATOM 671 N N . LEU A 1 83 ? 5.494 11.465 -17.027 1.00 91.06 83 LEU A N 1
ATOM 672 C CA . LEU A 1 83 ? 6.911 11.518 -16.662 1.00 91.06 83 LEU A CA 1
ATOM 673 C C . LEU A 1 83 ? 7.769 11.841 -17.884 1.00 91.06 83 LEU A C 1
ATOM 675 O O . LEU A 1 83 ? 7.502 11.361 -18.986 1.00 91.06 83 LEU A O 1
ATOM 679 N N . LYS A 1 84 ? 8.807 12.655 -17.686 1.00 89.81 84 LYS A N 1
ATOM 680 C CA . LYS A 1 84 ? 9.612 13.232 -18.778 1.00 89.81 84 LYS A CA 1
ATOM 681 C C . LYS A 1 84 ? 10.966 12.560 -18.975 1.00 89.81 84 LYS A C 1
ATOM 683 O O . LYS A 1 84 ? 11.654 12.864 -19.948 1.00 89.81 84 LYS A O 1
ATOM 688 N N . SER A 1 85 ? 11.373 11.689 -18.056 1.00 91.81 85 SER A N 1
ATOM 689 C CA . SER A 1 85 ? 12.687 11.050 -18.096 1.00 91.81 85 SER A CA 1
ATOM 690 C C . SER A 1 85 ? 12.695 9.663 -17.458 1.00 91.81 85 SER A C 1
ATOM 692 O O . SER A 1 85 ? 11.870 9.335 -16.601 1.00 91.81 85 SER A O 1
ATOM 694 N N . ASP A 1 86 ? 13.689 8.863 -17.845 1.00 90.25 86 ASP A N 1
ATOM 695 C CA . ASP A 1 86 ? 13.971 7.567 -17.223 1.00 90.25 86 ASP A CA 1
ATOM 696 C C . ASP A 1 86 ? 14.275 7.701 -15.722 1.00 90.25 86 ASP A C 1
ATOM 698 O O . ASP A 1 86 ? 13.938 6.810 -14.938 1.00 90.25 86 ASP A O 1
ATOM 702 N N . ASP A 1 87 ? 14.873 8.822 -15.306 1.00 94.69 87 ASP A N 1
ATOM 703 C CA . ASP A 1 87 ? 15.169 9.103 -13.901 1.00 94.69 87 ASP A CA 1
ATOM 704 C C . ASP A 1 87 ? 13.891 9.333 -13.085 1.00 94.69 87 ASP A C 1
ATOM 706 O O . ASP A 1 87 ? 13.763 8.759 -12.003 1.00 94.69 87 ASP A O 1
ATOM 710 N N . GLU A 1 88 ? 12.906 10.062 -13.618 1.00 95.00 88 GLU A N 1
ATOM 711 C CA . GLU A 1 88 ? 11.596 10.234 -12.970 1.00 95.00 88 GLU A CA 1
ATOM 712 C C . GLU A 1 88 ? 10.848 8.897 -12.829 1.00 95.00 88 GLU A C 1
ATOM 714 O O . GLU A 1 88 ? 10.272 8.602 -11.779 1.00 95.00 88 GLU A O 1
ATOM 719 N N . ILE A 1 89 ? 10.898 8.039 -13.855 1.00 93.25 89 ILE A N 1
ATOM 720 C CA . ILE A 1 89 ? 10.313 6.687 -13.810 1.00 93.25 89 ILE A CA 1
ATOM 721 C C . ILE A 1 89 ? 10.985 5.846 -12.723 1.00 93.25 89 ILE A C 1
ATOM 723 O O . ILE A 1 89 ? 10.320 5.151 -11.947 1.00 93.25 89 ILE A O 1
ATOM 727 N N . LYS A 1 90 ? 12.316 5.886 -12.673 1.00 94.12 90 LYS A N 1
ATOM 728 C CA . LYS A 1 90 ? 13.115 5.154 -11.692 1.00 94.12 90 LYS A CA 1
ATOM 729 C C . LYS A 1 90 ? 12.844 5.652 -10.275 1.00 94.12 90 LYS A C 1
ATOM 731 O O . LYS A 1 90 ? 12.723 4.834 -9.363 1.00 94.12 90 LYS A O 1
ATOM 736 N N . GLU A 1 91 ? 12.720 6.961 -10.090 1.00 95.50 91 GLU A N 1
ATOM 737 C CA . GLU A 1 91 ? 12.368 7.569 -8.812 1.00 95.50 91 GLU A CA 1
ATOM 738 C C . GLU A 1 91 ? 10.970 7.137 -8.359 1.00 95.50 91 GLU A C 1
ATOM 740 O O . GLU A 1 91 ? 10.818 6.668 -7.227 1.00 95.50 91 GLU A O 1
ATOM 745 N N . LEU A 1 92 ? 9.971 7.198 -9.248 1.00 95.56 92 LEU A N 1
ATOM 746 C CA . LEU A 1 92 ? 8.618 6.724 -8.955 1.00 95.56 92 LEU A CA 1
ATOM 747 C C . LEU A 1 92 ? 8.630 5.245 -8.557 1.00 95.56 92 LEU A C 1
ATOM 749 O O . LEU A 1 92 ? 8.037 4.883 -7.543 1.00 95.56 92 LEU A O 1
ATOM 753 N N . ARG A 1 93 ? 9.354 4.399 -9.302 1.00 95.81 93 ARG A N 1
ATOM 754 C CA . ARG A 1 93 ? 9.501 2.964 -9.003 1.00 95.81 93 ARG A CA 1
ATOM 755 C C . ARG A 1 93 ? 10.090 2.712 -7.623 1.00 95.81 93 ARG A C 1
ATOM 757 O O . ARG A 1 93 ? 9.678 1.782 -6.943 1.00 95.81 93 ARG A O 1
ATOM 764 N N . TYR A 1 94 ? 11.074 3.503 -7.213 1.00 96.25 94 TYR A N 1
ATOM 765 C CA . TYR A 1 94 ? 11.681 3.356 -5.891 1.00 96.25 94 TYR A CA 1
ATOM 766 C C . TYR A 1 94 ? 10.754 3.813 -4.774 1.00 96.25 94 TYR A C 1
ATOM 768 O O . TYR A 1 94 ? 10.842 3.279 -3.671 1.00 96.25 94 TYR A O 1
ATOM 776 N N . LYS A 1 95 ? 9.873 4.768 -5.070 1.00 95.88 95 LYS A N 1
ATOM 777 C CA . LYS A 1 95 ? 8.903 5.321 -4.132 1.00 95.88 95 LYS A CA 1
ATOM 778 C C . LYS A 1 95 ? 7.612 4.518 -4.029 1.00 95.88 95 LYS A C 1
ATOM 780 O O . LYS A 1 95 ? 6.814 4.854 -3.171 1.00 95.88 95 LYS A O 1
ATOM 785 N N . THR A 1 96 ? 7.348 3.488 -4.829 1.00 96.25 96 THR A N 1
ATOM 786 C CA . THR A 1 96 ? 6.119 2.688 -4.664 1.00 96.25 96 THR A CA 1
ATOM 787 C C . THR A 1 96 ? 6.099 1.928 -3.327 1.00 96.25 96 THR A C 1
ATOM 789 O O . THR A 1 96 ? 7.102 1.820 -2.616 1.00 96.25 96 THR A O 1
ATOM 792 N N . LEU A 1 97 ? 4.931 1.387 -2.960 1.00 96.75 97 LEU A N 1
ATOM 793 C CA . LEU A 1 97 ? 4.838 0.386 -1.893 1.00 96.75 97 LEU A CA 1
ATOM 794 C C . LEU A 1 97 ? 5.710 -0.821 -2.252 1.00 96.75 97 LEU A C 1
ATOM 796 O O . LEU A 1 97 ? 5.686 -1.263 -3.407 1.00 96.75 97 LEU A O 1
ATOM 800 N N . ARG A 1 98 ? 6.399 -1.401 -1.259 1.00 97.38 98 ARG A N 1
ATOM 801 C CA . ARG A 1 98 ? 7.341 -2.535 -1.382 1.00 97.38 98 ARG A CA 1
ATOM 802 C C . ARG A 1 98 ? 6.682 -3.883 -1.717 1.00 97.38 98 ARG A C 1
ATOM 804 O O . ARG A 1 98 ? 6.967 -4.917 -1.132 1.00 97.38 98 ARG A O 1
ATOM 811 N N . SER A 1 99 ? 5.804 -3.864 -2.711 1.00 95.81 99 SER A N 1
ATOM 812 C CA . SER A 1 99 ? 5.077 -4.981 -3.322 1.00 95.81 99 SER A CA 1
ATOM 813 C C . SER A 1 99 ? 5.874 -5.697 -4.428 1.00 95.81 99 SER A C 1
ATOM 815 O O . SER A 1 99 ? 5.510 -6.801 -4.846 1.00 95.81 99 SER A O 1
ATOM 817 N N . HIS A 1 100 ? 6.979 -5.090 -4.875 1.00 96.12 100 HIS A N 1
ATOM 818 C CA . HIS A 1 100 ? 7.960 -5.624 -5.823 1.00 96.12 100 HIS A CA 1
ATOM 819 C C . HIS A 1 100 ? 9.395 -5.310 -5.358 1.00 96.12 100 HIS A C 1
ATOM 821 O O . HIS A 1 100 ? 9.601 -4.514 -4.445 1.00 96.12 100 HIS A O 1
ATOM 827 N N . VAL A 1 101 ? 10.393 -5.982 -5.941 1.00 96.00 101 VAL A N 1
ATOM 828 C CA . VAL A 1 101 ? 11.770 -6.011 -5.401 1.00 96.00 101 VAL A CA 1
ATOM 829 C C . VAL A 1 101 ? 12.571 -4.734 -5.672 1.00 96.00 101 VAL A C 1
ATOM 831 O O . VAL A 1 101 ? 13.557 -4.475 -4.995 1.00 96.00 101 VAL A O 1
ATOM 834 N N . GLU A 1 102 ? 12.158 -3.936 -6.654 1.00 95.88 102 GLU A N 1
ATOM 835 C CA . GLU A 1 102 ? 12.808 -2.678 -7.025 1.00 95.88 102 GLU A CA 1
ATOM 836 C C . GLU A 1 102 ? 12.399 -1.506 -6.122 1.00 95.88 102 GLU A C 1
ATOM 838 O O . GLU A 1 102 ? 13.124 -0.512 -6.067 1.00 95.88 102 GLU A O 1
ATOM 843 N N . ALA A 1 103 ? 11.260 -1.613 -5.434 1.00 96.31 103 ALA A N 1
ATOM 844 C CA . ALA A 1 103 ? 10.776 -0.607 -4.497 1.00 96.31 103 ALA A CA 1
ATOM 845 C C . ALA A 1 103 ? 11.709 -0.495 -3.284 1.00 96.31 103 ALA A C 1
ATOM 847 O O . ALA A 1 103 ? 12.259 -1.489 -2.799 1.00 96.31 103 ALA A O 1
ATOM 848 N N . LYS A 1 104 ? 11.889 0.725 -2.775 1.00 95.88 104 LYS A N 1
ATOM 849 C CA . LYS A 1 104 ? 12.845 1.027 -1.706 1.00 95.88 104 LYS A CA 1
ATOM 850 C C . LYS A 1 104 ? 12.138 1.551 -0.468 1.00 95.88 104 LYS A C 1
ATOM 852 O O . LYS A 1 104 ? 11.002 2.008 -0.518 1.00 95.88 104 LYS A O 1
ATOM 857 N N . ASN A 1 105 ? 12.833 1.476 0.664 1.00 94.25 105 ASN A N 1
ATOM 858 C CA . ASN A 1 105 ? 12.356 2.125 1.873 1.00 94.25 105 ASN A CA 1
ATOM 859 C C . ASN A 1 105 ? 12.510 3.647 1.733 1.00 94.25 105 ASN A C 1
ATOM 861 O O . ASN A 1 105 ? 13.603 4.120 1.418 1.00 94.25 105 ASN A O 1
ATOM 865 N N . PHE A 1 106 ? 11.427 4.384 1.966 1.00 92.44 106 PHE A N 1
ATOM 866 C CA . PHE A 1 106 ? 11.390 5.845 1.872 1.00 92.44 106 PHE A CA 1
ATOM 867 C C . PHE A 1 106 ? 10.879 6.516 3.156 1.00 92.44 106 PHE A C 1
ATOM 869 O O . PHE A 1 106 ? 11.165 7.687 3.385 1.00 92.44 106 PHE A O 1
ATOM 876 N N . PHE A 1 107 ? 10.161 5.781 4.010 1.00 92.19 107 PHE A N 1
ATOM 877 C CA . PHE A 1 107 ? 9.536 6.307 5.223 1.00 92.19 107 PHE A CA 1
ATOM 878 C C . PHE A 1 107 ? 10.113 5.634 6.466 1.00 92.19 107 PHE A C 1
ATOM 880 O O . PHE A 1 107 ? 10.408 4.438 6.469 1.00 92.19 107 PHE A O 1
ATOM 887 N N . THR A 1 108 ? 10.240 6.389 7.555 1.00 91.50 108 THR A N 1
ATOM 888 C CA . THR A 1 108 ? 10.492 5.794 8.869 1.00 91.50 108 THR A CA 1
ATOM 889 C C . THR A 1 108 ? 9.226 5.088 9.349 1.00 91.50 108 THR A C 1
ATOM 891 O O . THR A 1 108 ? 8.112 5.587 9.194 1.00 91.50 108 THR A O 1
ATOM 894 N N . CYS A 1 109 ? 9.385 3.890 9.908 1.00 92.38 109 CYS A N 1
ATOM 895 C CA . CYS A 1 109 ? 8.267 3.037 10.306 1.00 92.38 109 CYS A CA 1
ATOM 896 C C . CYS A 1 109 ? 8.165 2.947 11.835 1.00 92.38 109 CYS A C 1
ATOM 898 O O . CYS A 1 109 ? 8.331 1.886 12.438 1.00 92.38 109 CYS A O 1
ATOM 900 N N . ASP A 1 110 ? 7.926 4.091 12.478 1.00 90.88 110 ASP A N 1
ATOM 901 C CA . ASP A 1 110 ? 7.920 4.172 13.938 1.00 90.88 110 ASP A CA 1
ATOM 902 C C . ASP A 1 110 ? 6.701 3.463 14.547 1.00 90.88 110 ASP A C 1
ATOM 904 O O . ASP A 1 110 ? 5.543 3.661 14.152 1.00 90.88 110 ASP A O 1
ATOM 908 N N . GLY A 1 111 ? 6.971 2.629 15.552 1.00 92.44 111 GLY A N 1
ATOM 909 C CA . GLY A 1 111 ? 5.961 1.856 16.275 1.00 92.44 111 GLY A CA 1
ATOM 910 C C . GLY A 1 111 ? 5.553 0.541 15.606 1.00 92.44 111 GLY A C 1
ATOM 911 O O . GLY A 1 111 ? 4.828 -0.236 16.230 1.00 92.44 111 GLY A O 1
ATOM 912 N N . TYR A 1 112 ? 6.044 0.242 14.398 1.00 96.88 112 TYR A N 1
ATOM 913 C CA . TYR A 1 112 ? 5.796 -1.054 13.775 1.00 96.88 112 TYR A CA 1
ATOM 914 C C . TYR A 1 112 ? 6.467 -2.175 14.569 1.00 96.88 112 TYR A C 1
ATOM 916 O O . TYR A 1 112 ? 7.668 -2.157 14.847 1.00 96.88 112 TYR A O 1
ATOM 924 N N . LYS A 1 113 ? 5.671 -3.183 14.919 1.00 96.00 113 LYS A N 1
ATOM 925 C CA . LYS A 1 113 ? 6.142 -4.418 15.540 1.00 96.00 113 LYS A CA 1
ATOM 926 C C . LYS A 1 113 ? 5.860 -5.554 14.579 1.00 96.00 113 LYS A C 1
ATOM 928 O O . LYS A 1 113 ? 4.705 -5.913 14.374 1.00 96.00 113 LYS A O 1
ATOM 933 N N . GLU A 1 114 ? 6.922 -6.120 14.014 1.00 96.62 114 GLU A N 1
ATOM 934 C CA . GLU A 1 114 ? 6.810 -7.228 13.065 1.00 96.62 114 GLU A CA 1
ATOM 935 C C . GLU A 1 114 ? 6.003 -8.392 13.688 1.00 96.62 114 GLU A C 1
ATOM 937 O O . GLU A 1 114 ? 6.423 -8.923 14.732 1.00 96.62 114 GLU A O 1
ATOM 942 N N . PRO A 1 115 ? 4.859 -8.785 13.082 1.00 97.44 115 PRO A N 1
ATOM 943 C CA . PRO A 1 115 ? 4.002 -9.847 13.601 1.00 97.44 115 PRO A CA 1
ATOM 944 C C . PRO A 1 115 ? 4.747 -11.175 13.765 1.00 97.44 115 PRO A C 1
ATOM 946 O O . PRO A 1 115 ? 5.598 -11.537 12.952 1.00 97.44 115 PRO A O 1
ATOM 949 N N . ILE A 1 116 ? 4.412 -11.933 14.814 1.00 97.12 116 ILE A N 1
ATOM 950 C CA . ILE A 1 116 ? 5.067 -13.219 15.117 1.00 97.12 116 ILE A CA 1
ATOM 951 C C . ILE A 1 116 ? 4.901 -14.202 13.953 1.00 97.12 116 ILE A C 1
ATOM 953 O O . ILE A 1 116 ? 5.862 -14.854 13.551 1.00 97.12 116 ILE A O 1
ATOM 957 N N . GLU A 1 117 ? 3.706 -14.268 13.370 1.00 96.75 117 GLU A N 1
ATOM 958 C CA . GLU A 1 117 ? 3.435 -15.109 12.206 1.00 96.75 117 GLU A CA 1
ATOM 959 C C . GLU A 1 117 ? 4.353 -14.770 11.023 1.00 96.75 117 GLU A C 1
ATOM 961 O O . GLU A 1 117 ? 4.959 -15.664 10.426 1.00 96.75 117 GLU A O 1
ATOM 966 N N . LEU A 1 118 ? 4.536 -13.476 10.739 1.00 98.00 118 LEU A N 1
ATOM 967 C CA . LEU A 1 118 ? 5.444 -13.018 9.695 1.00 98.00 118 LEU A CA 1
ATOM 968 C C . LEU A 1 118 ? 6.888 -13.445 9.991 1.00 98.00 118 LEU A C 1
ATOM 970 O O . LEU A 1 118 ? 7.546 -13.993 9.108 1.00 98.00 118 LEU A O 1
ATOM 974 N N . LYS A 1 119 ? 7.368 -13.283 11.231 1.00 97.88 119 LYS A N 1
ATOM 975 C CA . LYS A 1 119 ? 8.713 -13.736 11.641 1.00 97.88 119 LYS A CA 1
ATOM 976 C C . LYS A 1 119 ? 8.939 -15.212 11.342 1.00 97.88 119 LYS A C 1
ATOM 978 O O . LYS A 1 119 ? 9.978 -15.578 10.790 1.00 97.88 119 LYS A O 1
ATOM 983 N N . GLU A 1 120 ? 7.973 -16.060 11.678 1.00 97.75 120 GLU A N 1
ATOM 984 C CA . GLU A 1 120 ? 8.076 -17.501 11.443 1.00 97.75 120 GLU A CA 1
ATOM 985 C C . GLU A 1 120 ? 8.026 -17.857 9.953 1.00 97.75 120 GLU A C 1
ATOM 987 O O . GLU A 1 120 ? 8.770 -18.732 9.497 1.00 97.75 120 GLU A O 1
ATOM 992 N N . ILE A 1 121 ? 7.212 -17.154 9.162 1.00 97.69 121 ILE A N 1
ATOM 993 C CA . ILE A 1 121 ? 7.194 -17.294 7.700 1.00 97.69 121 ILE A CA 1
ATOM 994 C C . ILE A 1 121 ? 8.549 -16.904 7.105 1.00 97.69 121 ILE A C 1
ATOM 996 O O . ILE A 1 121 ? 9.100 -17.659 6.299 1.00 97.69 121 ILE A O 1
ATOM 1000 N N . ILE A 1 122 ? 9.123 -15.773 7.525 1.00 97.81 122 ILE A N 1
ATOM 1001 C CA . ILE A 1 122 ? 10.423 -15.323 7.023 1.00 97.81 122 ILE A CA 1
ATOM 1002 C C . ILE A 1 122 ? 11.531 -16.318 7.389 1.00 97.81 122 ILE A C 1
ATOM 1004 O O . ILE A 1 122 ? 12.284 -16.717 6.503 1.00 97.81 122 ILE A O 1
ATOM 1008 N N . LYS A 1 123 ? 11.582 -16.822 8.630 1.00 97.38 123 LYS A N 1
ATOM 1009 C CA . LYS A 1 123 ? 12.544 -17.870 9.028 1.00 97.38 123 LYS A CA 1
ATOM 1010 C C . LYS A 1 123 ? 12.441 -19.124 8.155 1.00 97.38 123 LYS A C 1
ATOM 1012 O O . LYS A 1 123 ? 13.450 -19.764 7.853 1.00 97.38 123 LYS A O 1
ATOM 1017 N N . LYS A 1 124 ? 11.226 -19.519 7.757 1.00 96.81 124 LYS A N 1
ATOM 1018 C CA . LYS A 1 124 ? 11.016 -20.654 6.840 1.00 96.81 124 LYS A CA 1
ATOM 1019 C C . LYS A 1 124 ? 11.499 -20.326 5.425 1.00 96.81 124 LYS A C 1
ATOM 1021 O O . LYS A 1 124 ? 12.109 -21.184 4.790 1.00 96.81 124 LYS A O 1
ATOM 1026 N N . LEU A 1 125 ? 11.248 -19.110 4.940 1.00 95.75 125 LEU A N 1
ATOM 1027 C CA . LEU A 1 125 ? 11.684 -18.639 3.620 1.00 95.75 125 LEU A CA 1
ATOM 1028 C C . LEU A 1 125 ? 13.207 -18.507 3.513 1.00 95.75 125 LEU A C 1
ATOM 1030 O O . LEU A 1 125 ? 13.765 -18.880 2.487 1.00 95.75 125 LEU A O 1
ATOM 1034 N N . GLU A 1 126 ? 13.882 -18.050 4.568 1.00 95.62 126 GLU A N 1
ATOM 1035 C CA . GLU A 1 126 ? 15.349 -17.941 4.640 1.00 95.62 126 GLU A CA 1
ATOM 1036 C C . GLU A 1 126 ? 16.047 -19.302 4.455 1.00 95.62 126 GLU A C 1
ATOM 1038 O O . GLU A 1 126 ? 17.166 -19.364 3.951 1.00 95.62 126 GLU A O 1
ATOM 1043 N N . LYS A 1 127 ? 15.363 -20.407 4.786 1.00 95.06 127 LYS A N 1
ATOM 1044 C CA . LYS A 1 127 ? 15.841 -21.786 4.574 1.00 95.06 127 LYS A CA 1
ATOM 1045 C C . LYS A 1 127 ? 15.558 -22.332 3.167 1.00 95.06 127 LYS A C 1
ATOM 1047 O O . LYS A 1 127 ? 15.962 -23.453 2.859 1.00 95.06 127 LYS A O 1
ATOM 1052 N N . LYS A 1 128 ? 14.825 -21.606 2.315 1.00 93.00 128 LYS A N 1
ATOM 1053 C CA . LYS A 1 128 ? 14.490 -22.027 0.945 1.00 93.00 128 LYS A CA 1
ATOM 1054 C C . LYS A 1 128 ? 15.464 -21.430 -0.068 1.00 93.00 128 LYS A C 1
ATOM 1056 O O . LYS A 1 128 ? 15.930 -20.304 0.073 1.00 93.00 128 LYS A O 1
ATOM 1061 N N . SER A 1 129 ? 15.693 -22.158 -1.160 1.00 90.00 129 SER A N 1
ATOM 1062 C CA . SER A 1 129 ? 16.320 -21.584 -2.352 1.00 90.00 129 SER A CA 1
ATOM 1063 C C . SER A 1 129 ? 15.285 -20.740 -3.098 1.00 90.00 129 SER A C 1
ATOM 1065 O O . SER A 1 129 ? 14.374 -21.271 -3.736 1.00 90.00 129 SER A O 1
ATOM 1067 N N . LEU A 1 130 ? 15.375 -19.419 -2.948 1.00 89.69 130 LEU A N 1
ATOM 1068 C CA . LEU A 1 130 ? 14.515 -18.461 -3.638 1.00 89.69 130 LEU A CA 1
ATOM 1069 C C . LEU A 1 130 ? 15.227 -17.933 -4.893 1.00 89.69 130 LEU A C 1
ATOM 1071 O O . LEU A 1 130 ? 16.400 -17.572 -4.797 1.00 89.69 130 LEU A O 1
ATOM 1075 N N . PRO A 1 131 ? 14.530 -17.784 -6.040 1.00 85.06 131 PRO A N 1
ATOM 1076 C CA . PRO A 1 131 ? 15.127 -17.225 -7.258 1.00 85.06 131 PRO A CA 1
ATOM 1077 C C . PRO A 1 131 ? 15.695 -15.812 -7.076 1.00 85.06 131 PRO A C 1
ATOM 1079 O O . PRO A 1 131 ? 16.627 -15.420 -7.766 1.00 85.06 131 PRO A O 1
ATOM 1082 N N . ASN A 1 132 ? 15.124 -15.038 -6.149 1.00 90.06 132 ASN A N 1
ATOM 1083 C CA . ASN A 1 132 ? 15.623 -13.726 -5.769 1.00 90.06 132 ASN A CA 1
ATOM 1084 C C . ASN A 1 132 ? 15.526 -13.572 -4.244 1.00 90.06 132 ASN A C 1
ATOM 1086 O O . ASN A 1 132 ? 14.427 -13.584 -3.689 1.00 90.06 132 ASN A O 1
ATOM 1090 N N . LYS A 1 133 ? 16.670 -13.408 -3.567 1.00 88.94 133 LYS A N 1
ATOM 1091 C CA . LYS A 1 133 ? 16.732 -13.241 -2.104 1.00 88.94 133 LYS A CA 1
ATOM 1092 C C . LYS A 1 133 ? 16.108 -11.926 -1.617 1.00 88.94 133 LYS A C 1
ATOM 1094 O O . LYS A 1 133 ? 15.626 -11.881 -0.489 1.00 88.94 133 LYS A O 1
ATOM 1099 N N . GLN A 1 134 ? 16.025 -10.900 -2.470 1.00 94.25 134 GLN A N 1
ATOM 1100 C CA . GLN A 1 134 ? 15.369 -9.619 -2.153 1.00 94.25 134 GLN A CA 1
ATOM 1101 C C . GLN A 1 134 ? 13.858 -9.768 -1.919 1.00 94.25 134 GLN A C 1
ATOM 1103 O O . GLN A 1 134 ? 13.217 -8.870 -1.385 1.00 94.25 134 GLN A O 1
ATOM 1108 N N . VAL A 1 135 ? 13.272 -10.920 -2.263 1.00 95.19 135 VAL A N 1
ATOM 1109 C CA . VAL A 1 135 ? 11.884 -11.245 -1.912 1.00 95.19 135 VAL A CA 1
ATOM 1110 C C . VAL A 1 135 ? 11.660 -11.178 -0.400 1.00 95.19 135 VAL A C 1
ATOM 1112 O O . VAL A 1 135 ? 10.613 -10.710 0.024 1.00 95.19 135 VAL A O 1
ATOM 1115 N N . ILE A 1 136 ? 12.633 -11.582 0.422 1.00 96.44 136 ILE A N 1
ATOM 1116 C CA . ILE A 1 136 ? 12.496 -11.540 1.886 1.00 96.44 136 ILE A CA 1
ATOM 1117 C C . ILE A 1 136 ? 12.403 -10.092 2.387 1.00 96.44 136 ILE A C 1
ATOM 1119 O O . ILE A 1 136 ? 11.504 -9.769 3.162 1.00 96.44 136 ILE A O 1
ATOM 1123 N N . SER A 1 137 ? 13.288 -9.208 1.912 1.00 96.44 137 SER A N 1
ATOM 1124 C CA . SER A 1 137 ? 13.249 -7.783 2.264 1.00 96.44 137 SER A CA 1
ATOM 1125 C C . SER A 1 137 ? 11.999 -7.090 1.727 1.00 96.44 137 SER A C 1
ATOM 1127 O O . SER A 1 137 ? 11.428 -6.256 2.419 1.00 96.44 137 SER A O 1
ATOM 1129 N N . MET A 1 138 ? 11.544 -7.468 0.530 1.00 97.31 138 MET A N 1
ATOM 1130 C CA . MET A 1 138 ? 10.287 -6.992 -0.048 1.00 97.31 138 MET A CA 1
ATOM 1131 C C . MET A 1 138 ? 9.089 -7.397 0.821 1.00 97.31 138 MET A C 1
ATOM 1133 O O . MET A 1 138 ? 8.282 -6.545 1.158 1.00 97.31 138 MET A O 1
ATOM 1137 N N . ILE A 1 139 ? 8.990 -8.663 1.245 1.00 98.00 139 ILE A N 1
ATOM 1138 C CA . ILE A 1 139 ? 7.891 -9.131 2.105 1.00 98.00 139 ILE A CA 1
ATOM 1139 C C . ILE A 1 139 ? 7.872 -8.365 3.432 1.00 98.00 139 ILE A C 1
ATOM 1141 O O . ILE A 1 139 ? 6.820 -7.860 3.814 1.00 98.00 139 ILE A O 1
ATOM 1145 N N . ARG A 1 140 ? 9.016 -8.243 4.123 1.00 97.50 140 ARG A N 1
ATOM 1146 C CA . ARG A 1 140 ? 9.096 -7.451 5.366 1.00 97.50 140 ARG A CA 1
ATOM 1147 C C . ARG A 1 140 ? 8.667 -6.003 5.126 1.00 97.50 140 ARG A C 1
ATOM 1149 O O . ARG A 1 140 ? 7.798 -5.490 5.826 1.00 97.50 140 ARG A O 1
ATOM 1156 N N . GLY A 1 141 ? 9.227 -5.388 4.087 1.00 97.69 141 GLY A N 1
ATOM 1157 C CA . GLY A 1 141 ? 8.956 -4.000 3.746 1.00 97.69 141 GLY A CA 1
ATOM 1158 C C . GLY A 1 141 ? 7.515 -3.728 3.328 1.00 97.69 141 GLY A C 1
ATOM 1159 O O . GLY A 1 141 ? 6.989 -2.661 3.619 1.00 97.69 141 GLY A O 1
ATOM 1160 N N . TYR A 1 142 ? 6.844 -4.695 2.709 1.00 98.31 142 TYR A N 1
ATOM 1161 C CA . TYR A 1 142 ? 5.429 -4.583 2.384 1.00 98.31 142 TYR A CA 1
ATOM 1162 C C . TYR A 1 142 ? 4.569 -4.412 3.637 1.00 98.31 142 TYR A C 1
ATOM 1164 O O . TYR A 1 142 ? 3.708 -3.541 3.668 1.00 98.31 142 TYR A O 1
ATOM 1172 N N . PHE A 1 143 ? 4.804 -5.209 4.683 1.00 98.50 143 PHE A N 1
ATOM 1173 C CA . PHE A 1 143 ? 4.018 -5.112 5.916 1.00 98.50 143 PHE A CA 1
ATOM 1174 C C . PHE A 1 143 ? 4.354 -3.862 6.740 1.00 98.50 143 PHE A C 1
ATOM 1176 O O . PHE A 1 143 ? 3.454 -3.287 7.347 1.00 98.50 143 PHE A O 1
ATOM 1183 N N . GLU A 1 144 ? 5.601 -3.389 6.701 1.00 98.25 144 GLU A N 1
ATOM 1184 C CA . GLU A 1 144 ? 5.982 -2.072 7.237 1.00 98.25 144 GLU A CA 1
ATOM 1185 C C . GLU A 1 144 ? 5.253 -0.930 6.512 1.00 98.25 144 GLU A C 1
ATOM 1187 O O . GLU A 1 144 ? 4.669 -0.045 7.137 1.00 98.25 144 GLU A O 1
ATOM 1192 N N . ASP A 1 145 ? 5.253 -0.959 5.179 1.00 98.44 145 ASP A N 1
ATOM 1193 C CA . ASP A 1 145 ? 4.566 0.040 4.367 1.00 98.44 145 ASP A CA 1
ATOM 1194 C C . ASP A 1 145 ? 3.050 0.004 4.599 1.00 98.44 145 ASP A C 1
ATOM 1196 O O . ASP A 1 145 ? 2.419 1.045 4.764 1.00 98.44 145 ASP A O 1
ATOM 1200 N N . MET A 1 146 ? 2.459 -1.190 4.662 1.00 98.50 146 MET A N 1
ATOM 1201 C CA . MET A 1 146 ? 1.032 -1.350 4.932 1.00 98.50 146 MET A CA 1
ATOM 1202 C C . MET A 1 146 ? 0.654 -0.936 6.353 1.00 98.50 146 MET A C 1
ATOM 1204 O O . MET A 1 146 ? -0.449 -0.435 6.547 1.00 98.50 146 MET A O 1
ATOM 1208 N N . TYR A 1 147 ? 1.543 -1.079 7.338 1.00 98.69 147 TYR A N 1
ATOM 1209 C CA . TYR A 1 147 ? 1.332 -0.504 8.667 1.00 98.69 147 TYR A CA 1
ATOM 1210 C C . TYR A 1 147 ? 1.215 1.025 8.602 1.00 98.69 147 TYR A C 1
ATOM 1212 O O . TYR A 1 147 ? 0.301 1.587 9.203 1.00 98.69 147 TYR A O 1
ATOM 1220 N N . LEU A 1 148 ? 2.078 1.700 7.832 1.00 98.44 148 LEU A N 1
ATOM 1221 C CA . LEU A 1 148 ? 1.991 3.152 7.637 1.00 98.44 148 LEU A CA 1
ATOM 1222 C C . LEU A 1 148 ? 0.697 3.554 6.918 1.00 98.44 148 LEU A C 1
ATOM 1224 O O . LEU A 1 148 ? 0.020 4.480 7.358 1.00 98.44 148 LEU A O 1
ATOM 1228 N N . VAL A 1 149 ? 0.306 2.813 5.875 1.00 98.38 149 VAL A N 1
ATOM 1229 C CA . VAL A 1 149 ? -0.985 3.013 5.193 1.00 98.38 149 VAL A CA 1
ATOM 1230 C C . VAL A 1 149 ? -2.152 2.851 6.167 1.00 98.38 149 VAL A C 1
ATOM 1232 O O . VAL A 1 149 ? -3.037 3.698 6.217 1.00 98.38 149 VAL A O 1
ATOM 1235 N N . LEU A 1 150 ? -2.163 1.785 6.969 1.00 98.44 150 LEU A N 1
ATOM 1236 C CA . LEU A 1 150 ? -3.229 1.533 7.940 1.00 98.44 150 LEU A CA 1
ATOM 1237 C C . LEU A 1 150 ? -3.277 2.612 9.026 1.00 98.44 150 LEU A C 1
ATOM 1239 O O . LEU A 1 150 ? -4.365 3.018 9.422 1.00 98.44 150 LEU A O 1
ATOM 1243 N N . LYS A 1 151 ? -2.124 3.121 9.472 1.00 98.00 151 LYS A N 1
ATOM 1244 C CA . LYS A 1 151 ? -2.047 4.232 10.429 1.00 98.00 151 LYS A CA 1
ATOM 1245 C C . LYS A 1 151 ? -2.689 5.501 9.864 1.00 98.00 151 LYS A C 1
ATOM 1247 O O . LYS A 1 151 ? -3.453 6.166 10.560 1.00 98.00 151 LYS A O 1
ATOM 1252 N N . GLU A 1 152 ? -2.427 5.805 8.596 1.00 98.06 152 GLU A N 1
ATOM 1253 C CA . GLU A 1 152 ? -3.069 6.920 7.900 1.00 98.06 152 GLU A CA 1
ATOM 1254 C C . GLU A 1 152 ? -4.571 6.694 7.708 1.00 98.06 152 GLU A C 1
ATOM 1256 O O . GLU A 1 152 ? -5.359 7.601 7.962 1.00 98.06 152 GLU A O 1
ATOM 1261 N N . VAL A 1 153 ? -4.991 5.477 7.356 1.00 98.06 153 VAL A N 1
ATOM 1262 C CA . VAL A 1 153 ? -6.412 5.113 7.251 1.00 98.06 153 VAL A CA 1
ATOM 1263 C C . VAL A 1 153 ? -7.138 5.299 8.586 1.00 98.06 153 VAL A C 1
ATOM 1265 O O . VAL A 1 153 ? -8.203 5.912 8.612 1.00 98.06 153 VAL A O 1
ATOM 1268 N N . VAL A 1 154 ? -6.550 4.843 9.696 1.00 97.75 154 VAL A N 1
ATOM 1269 C CA . VAL A 1 154 ? -7.102 5.035 11.049 1.00 97.75 154 VAL A CA 1
ATOM 1270 C C . VAL A 1 154 ? -7.198 6.514 11.412 1.00 97.75 154 VAL A C 1
ATOM 1272 O O . VAL A 1 154 ? -8.183 6.929 12.014 1.00 97.75 154 VAL A O 1
ATOM 1275 N N . LYS A 1 155 ? -6.207 7.325 11.030 1.00 97.81 155 LYS A N 1
ATOM 1276 C CA . LYS A 1 155 ? -6.234 8.773 11.264 1.00 97.81 155 LYS A CA 1
ATOM 1277 C C . LYS A 1 155 ? -7.423 9.428 10.557 1.00 97.81 155 LYS A C 1
ATOM 1279 O O . LYS A 1 155 ? -8.120 10.241 11.158 1.00 97.81 155 LYS A O 1
ATOM 1284 N N . VAL A 1 156 ? -7.629 9.121 9.276 1.00 97.94 156 VAL A N 1
ATOM 1285 C CA . VAL A 1 156 ? -8.578 9.860 8.424 1.00 97.94 156 VAL A CA 1
ATOM 1286 C C . VAL A 1 156 ? -10.013 9.338 8.504 1.00 97.94 156 VAL A C 1
ATOM 1288 O O . VAL A 1 156 ? -10.934 10.048 8.098 1.00 97.94 156 VAL A O 1
ATOM 1291 N N . ILE A 1 157 ? -10.230 8.118 9.002 1.00 98.12 157 ILE A N 1
ATOM 1292 C CA . ILE A 1 157 ? -11.570 7.552 9.159 1.00 98.12 157 ILE A CA 1
ATOM 1293 C C . ILE A 1 157 ? -12.257 8.114 10.412 1.00 98.12 157 ILE A C 1
ATOM 1295 O O . ILE A 1 157 ? -11.651 8.252 11.471 1.00 98.12 157 ILE A O 1
ATOM 1299 N N . LYS A 1 158 ? -13.544 8.451 10.302 1.00 98.31 158 LYS A N 1
ATOM 1300 C CA . LYS A 1 158 ? -14.388 8.817 11.449 1.00 98.31 158 LYS A CA 1
ATOM 1301 C C . LYS A 1 158 ? -14.539 7.635 12.403 1.00 98.31 158 LYS A C 1
ATOM 1303 O O . LYS A 1 158 ? -14.543 6.479 11.977 1.00 98.31 158 LYS A O 1
ATOM 1308 N N . ARG A 1 159 ? -14.777 7.915 13.687 1.00 96.00 159 ARG A N 1
ATOM 1309 C CA . ARG A 1 159 ? -15.213 6.887 14.648 1.00 96.00 159 ARG A CA 1
ATOM 1310 C C . ARG A 1 159 ? -16.463 6.174 14.131 1.00 96.00 159 ARG A C 1
ATOM 1312 O O . ARG A 1 159 ? -17.424 6.824 13.727 1.00 96.00 159 ARG A O 1
ATOM 1319 N N . GLY A 1 160 ? -16.435 4.843 14.140 1.00 95.69 160 GLY A N 1
ATOM 1320 C CA . GLY A 1 160 ? -17.506 4.011 13.580 1.00 95.69 160 GLY A CA 1
ATOM 1321 C C . GLY A 1 160 ? -17.550 3.966 12.047 1.00 95.69 160 GLY A C 1
ATOM 1322 O O . GLY A 1 160 ? -18.477 3.385 11.493 1.00 95.69 160 GLY A O 1
ATOM 1323 N N . GLY A 1 161 ? -16.582 4.575 11.355 1.00 97.44 161 GLY A N 1
ATOM 1324 C CA . GLY A 1 161 ? -16.431 4.443 9.910 1.00 97.44 161 GLY A CA 1
ATOM 1325 C C . GLY A 1 161 ? -15.900 3.068 9.505 1.00 97.44 161 GLY A C 1
ATOM 1326 O O . GLY A 1 161 ? -15.293 2.351 10.301 1.00 97.44 161 GLY A O 1
ATOM 1327 N N . PHE A 1 162 ? -16.125 2.707 8.244 1.00 97.69 162 PHE A N 1
ATOM 1328 C CA . PHE A 1 162 ? -15.806 1.376 7.725 1.00 97.69 162 PHE A CA 1
ATOM 1329 C C . PHE A 1 162 ? -14.575 1.392 6.828 1.00 97.69 162 PHE A C 1
ATOM 1331 O O . PHE A 1 162 ? -14.356 2.323 6.056 1.00 97.69 162 PHE A O 1
ATOM 1338 N N . THR A 1 163 ? -13.783 0.326 6.881 1.00 97.88 163 THR A N 1
ATOM 1339 C CA . THR A 1 163 ? -12.670 0.137 5.950 1.00 97.88 163 THR A CA 1
ATOM 1340 C C . THR A 1 163 ? -12.776 -1.228 5.286 1.00 97.88 163 THR A C 1
ATOM 1342 O O . THR A 1 163 ? -13.097 -2.216 5.944 1.00 97.88 163 THR A O 1
ATOM 1345 N N . ALA A 1 164 ? -12.547 -1.280 3.977 1.00 97.88 164 ALA A N 1
ATOM 1346 C CA . ALA A 1 164 ? -12.598 -2.500 3.184 1.00 97.88 164 ALA A CA 1
ATOM 1347 C C . ALA A 1 164 ? -11.352 -2.601 2.301 1.00 97.88 164 ALA A C 1
ATOM 1349 O O . ALA A 1 164 ? -11.056 -1.704 1.509 1.00 97.88 164 ALA A O 1
ATOM 1350 N N . PHE A 1 165 ? -10.630 -3.711 2.440 1.00 97.56 165 PHE A N 1
ATOM 1351 C CA . PHE A 1 165 ? -9.401 -3.989 1.708 1.00 97.56 165 PHE A CA 1
ATOM 1352 C C . PHE A 1 165 ? -9.592 -5.235 0.851 1.00 97.56 165 PHE A C 1
ATOM 1354 O O . PHE A 1 165 ? -9.757 -6.340 1.362 1.00 97.56 165 PHE A O 1
ATOM 1361 N N . VAL A 1 166 ? -9.532 -5.061 -0.465 1.00 96.38 166 VAL A N 1
ATOM 1362 C CA . VAL A 1 166 ? -9.462 -6.174 -1.411 1.00 96.38 166 VAL A CA 1
ATOM 1363 C C . VAL A 1 166 ? -7.999 -6.561 -1.545 1.00 96.38 166 VAL A C 1
ATOM 1365 O O . VAL A 1 166 ? -7.198 -5.786 -2.056 1.00 96.38 166 VAL A O 1
ATOM 1368 N N . ILE A 1 167 ? -7.637 -7.746 -1.069 1.00 93.50 167 ILE A N 1
ATOM 1369 C CA . ILE A 1 167 ? -6.256 -8.235 -1.018 1.00 93.50 167 ILE A CA 1
ATOM 1370 C C . ILE A 1 167 ? -6.194 -9.702 -1.427 1.00 93.50 167 ILE A C 1
ATOM 1372 O O . ILE A 1 167 ? -7.200 -10.410 -1.419 1.00 93.50 167 ILE A O 1
ATOM 1376 N N . GLY A 1 168 ? -5.003 -10.153 -1.815 1.00 91.62 168 GLY A N 1
ATOM 1377 C CA . GLY A 1 168 ? -4.761 -11.536 -2.199 1.00 91.62 168 GLY A CA 1
ATOM 1378 C C . GLY A 1 168 ? -3.565 -12.120 -1.466 1.00 91.62 168 GLY A C 1
ATOM 1379 O O . GLY A 1 168 ? -2.490 -11.517 -1.449 1.00 91.62 168 GLY A O 1
ATOM 1380 N N . ASP A 1 169 ? -3.752 -13.319 -0.924 1.00 93.94 169 ASP A N 1
ATOM 1381 C CA . ASP A 1 169 ? -2.667 -14.115 -0.366 1.00 93.94 169 ASP A CA 1
ATOM 1382 C C . ASP A 1 169 ? -1.715 -14.605 -1.451 1.00 93.94 169 ASP A C 1
ATOM 1384 O O . ASP A 1 169 ? -2.073 -14.800 -2.622 1.00 93.94 169 ASP A O 1
ATOM 1388 N N . VAL A 1 170 ? -0.467 -14.826 -1.047 1.00 94.06 170 VAL A N 1
ATOM 1389 C CA . VAL A 1 170 ? 0.625 -15.133 -1.970 1.00 94.06 170 VAL A CA 1
ATOM 1390 C C . VAL A 1 170 ? 1.461 -16.302 -1.474 1.00 94.06 170 VAL A C 1
ATOM 1392 O O . VAL A 1 170 ? 1.486 -16.627 -0.290 1.00 94.06 170 VAL A O 1
ATOM 1395 N N . ARG A 1 171 ? 2.174 -16.952 -2.397 1.00 93.25 171 ARG A N 1
ATOM 1396 C CA . ARG A 1 171 ? 3.125 -18.022 -2.082 1.00 93.25 171 ARG A CA 1
ATOM 1397 C C . ARG A 1 171 ? 4.507 -17.696 -2.620 1.00 93.25 171 ARG A C 1
ATOM 1399 O O . ARG A 1 171 ? 4.655 -17.366 -3.794 1.00 93.25 171 ARG A O 1
ATOM 1406 N N . TYR A 1 172 ? 5.522 -17.893 -1.785 1.00 93.31 172 TYR A N 1
ATOM 1407 C CA . TYR A 1 172 ? 6.930 -17.812 -2.175 1.00 93.31 172 TYR A CA 1
ATOM 1408 C C . TYR A 1 172 ? 7.665 -19.065 -1.713 1.00 93.31 172 TYR A C 1
ATOM 1410 O O . TYR A 1 172 ? 7.494 -19.513 -0.585 1.00 93.31 172 TYR A O 1
ATOM 1418 N N . GLY A 1 173 ? 8.447 -19.693 -2.597 1.00 90.94 173 GLY A N 1
ATOM 1419 C CA . GLY A 1 173 ? 9.155 -20.938 -2.260 1.00 90.94 173 GLY A CA 1
ATOM 1420 C C . GLY A 1 173 ? 8.235 -22.066 -1.757 1.00 90.94 173 GLY A C 1
ATOM 1421 O O . GLY A 1 173 ? 8.653 -22.875 -0.930 1.00 90.94 173 GLY A O 1
ATOM 1422 N N . GLY A 1 174 ? 6.969 -22.077 -2.200 1.00 91.69 174 GLY A N 1
ATOM 1423 C CA . GLY A 1 174 ? 5.920 -23.000 -1.745 1.00 91.69 174 GLY A CA 1
ATOM 1424 C C . GLY A 1 174 ? 5.266 -22.644 -0.401 1.00 91.69 174 GLY A C 1
ATOM 1425 O O . GLY A 1 174 ? 4.254 -23.247 -0.048 1.00 91.69 174 GLY A O 1
ATOM 1426 N N . ILE A 1 175 ? 5.796 -21.658 0.325 1.00 94.50 175 ILE A N 1
ATOM 1427 C CA . ILE A 1 175 ? 5.293 -21.210 1.628 1.00 94.50 175 ILE A CA 1
ATOM 1428 C C . ILE A 1 175 ? 4.189 -20.173 1.410 1.00 94.50 175 ILE A C 1
ATOM 1430 O O . ILE A 1 175 ? 4.382 -19.219 0.656 1.00 94.50 175 ILE A O 1
ATOM 1434 N N . LEU A 1 176 ? 3.038 -20.384 2.054 1.00 95.38 176 LEU A N 1
ATOM 1435 C CA . LEU A 1 176 ? 1.928 -19.432 2.091 1.00 95.38 176 LEU A CA 1
ATOM 1436 C C . LEU A 1 176 ? 2.289 -18.225 2.954 1.00 95.38 176 LEU A C 1
ATOM 1438 O O . LEU A 1 176 ? 2.833 -18.379 4.045 1.00 95.38 176 LEU A O 1
ATOM 1442 N N . ILE A 1 177 ? 1.949 -17.048 2.448 1.00 97.12 177 ILE A N 1
ATOM 1443 C CA . ILE A 1 177 ? 1.926 -15.795 3.186 1.00 97.12 177 ILE A CA 1
ATOM 1444 C C . ILE A 1 177 ? 0.456 -15.360 3.234 1.00 97.12 177 ILE A C 1
ATOM 1446 O O . ILE A 1 177 ? -0.052 -14.913 2.199 1.00 97.12 177 ILE A O 1
ATOM 1450 N N . PRO A 1 178 ? -0.229 -15.535 4.378 1.00 96.50 178 PRO A N 1
ATOM 1451 C CA . PRO A 1 178 ? -1.606 -15.097 4.563 1.00 96.50 178 PRO A CA 1
ATOM 1452 C C . PRO A 1 178 ? -1.605 -13.580 4.775 1.00 96.50 178 PRO A C 1
ATOM 1454 O O . PRO A 1 178 ? -1.480 -13.066 5.886 1.00 96.50 178 PRO A O 1
ATOM 1457 N N . VAL A 1 179 ? -1.636 -12.842 3.668 1.00 97.44 179 VAL A N 1
ATOM 1458 C CA . VAL A 1 179 ? -1.552 -11.380 3.669 1.00 97.44 179 VAL A CA 1
ATOM 1459 C C . VAL A 1 179 ? -2.755 -10.797 4.400 1.00 97.44 179 VAL A C 1
ATOM 1461 O O . VAL A 1 179 ? -2.582 -9.837 5.149 1.00 97.44 179 VAL A O 1
ATOM 1464 N N . SER A 1 180 ? -3.946 -11.382 4.228 1.00 95.94 180 SER A N 1
ATOM 1465 C CA . SER A 1 180 ? -5.141 -10.937 4.948 1.00 95.94 180 SER A CA 1
ATOM 1466 C C . SER A 1 180 ? -4.992 -11.024 6.451 1.00 95.94 180 SER A C 1
ATOM 1468 O O . SER A 1 180 ? -5.219 -10.030 7.134 1.00 95.94 180 SER A O 1
ATOM 1470 N N . ASP A 1 181 ? -4.553 -12.168 6.958 1.00 97.25 181 ASP A N 1
ATOM 1471 C CA . ASP A 1 181 ? -4.541 -12.433 8.395 1.00 97.25 181 ASP A CA 1
ATOM 1472 C C . ASP A 1 181 ? -3.487 -11.572 9.098 1.00 97.25 181 ASP A C 1
ATOM 1474 O O . ASP A 1 181 ? -3.747 -10.971 10.144 1.00 97.25 181 ASP A O 1
ATOM 1478 N N . ILE A 1 182 ? -2.327 -11.396 8.457 1.00 98.38 182 ILE A N 1
ATOM 1479 C CA . ILE A 1 182 ? -1.275 -10.509 8.958 1.00 98.38 182 ILE A CA 1
ATOM 1480 C C . ILE A 1 182 ? -1.755 -9.047 8.964 1.00 98.38 182 ILE A C 1
ATOM 1482 O O . ILE A 1 182 ? -1.538 -8.340 9.952 1.00 98.38 182 ILE A O 1
ATOM 1486 N N . LEU A 1 183 ? -2.428 -8.579 7.903 1.00 98.19 183 LEU A N 1
ATOM 1487 C CA . LEU A 1 183 ? -2.970 -7.214 7.859 1.00 98.19 183 LEU A CA 1
ATOM 1488 C C . LEU A 1 183 ? -4.107 -7.006 8.864 1.00 98.19 183 LEU A C 1
ATOM 1490 O O . LEU A 1 183 ? -4.168 -5.937 9.469 1.00 98.19 183 LEU A O 1
ATOM 1494 N N . ILE A 1 184 ? -4.949 -8.015 9.104 1.00 97.88 184 ILE A N 1
ATOM 1495 C CA . ILE A 1 184 ? -5.956 -7.995 10.172 1.00 97.88 184 ILE A CA 1
ATOM 1496 C C . ILE A 1 184 ? -5.265 -7.800 11.525 1.00 97.88 184 ILE A C 1
ATOM 1498 O O . ILE A 1 184 ? -5.615 -6.875 12.259 1.00 97.88 184 ILE A O 1
ATOM 1502 N N . GLY A 1 185 ? -4.226 -8.586 11.827 1.00 98.00 185 GLY A N 1
ATOM 1503 C CA . GLY A 1 185 ? -3.454 -8.449 13.065 1.00 98.00 185 GLY A CA 1
ATOM 1504 C C . GLY A 1 185 ? -2.845 -7.052 13.246 1.00 98.00 185 GLY A C 1
ATOM 1505 O O . GLY A 1 185 ? -2.956 -6.460 14.323 1.00 98.00 185 GLY A O 1
ATOM 1506 N N . ILE A 1 186 ? -2.262 -6.491 12.183 1.00 98.25 186 ILE A N 1
ATOM 1507 C CA . ILE A 1 186 ? -1.716 -5.125 12.192 1.00 98.25 186 ILE A CA 1
ATOM 1508 C C . ILE A 1 186 ? -2.833 -4.095 12.410 1.00 98.25 186 ILE A C 1
ATOM 1510 O O . ILE A 1 186 ? -2.699 -3.225 13.270 1.00 98.25 186 ILE A O 1
ATOM 1514 N N . SER A 1 187 ? -3.948 -4.206 11.685 1.00 97.44 187 SER A N 1
ATOM 1515 C CA . SER A 1 187 ? -5.079 -3.278 11.787 1.00 97.44 187 SER A CA 1
ATOM 1516 C C . SER A 1 187 ? -5.704 -3.268 13.187 1.00 97.44 187 SER A C 1
ATOM 1518 O O . SER A 1 187 ? -5.965 -2.195 13.733 1.00 97.44 187 SER A O 1
ATOM 1520 N N . ASN A 1 188 ? -5.828 -4.438 13.821 1.00 97.19 188 ASN A N 1
ATOM 1521 C CA . ASN A 1 188 ? -6.321 -4.572 15.191 1.00 97.19 188 ASN A CA 1
ATOM 1522 C C . ASN A 1 188 ? -5.395 -3.869 16.191 1.00 97.19 188 ASN A C 1
ATOM 1524 O O . ASN A 1 188 ? -5.862 -3.184 17.100 1.00 97.19 188 ASN A O 1
ATOM 1528 N N . SER A 1 189 ? -4.074 -3.970 15.998 1.00 96.75 189 SER A N 1
ATOM 1529 C CA . SER A 1 189 ? -3.101 -3.269 16.850 1.00 96.75 189 SER A CA 1
ATOM 1530 C C . SER A 1 189 ? -3.165 -1.740 16.731 1.00 96.75 189 SER A C 1
ATOM 1532 O O . SER A 1 189 ? -2.701 -1.037 17.626 1.00 96.75 189 SER A O 1
ATOM 1534 N N . LEU A 1 190 ? -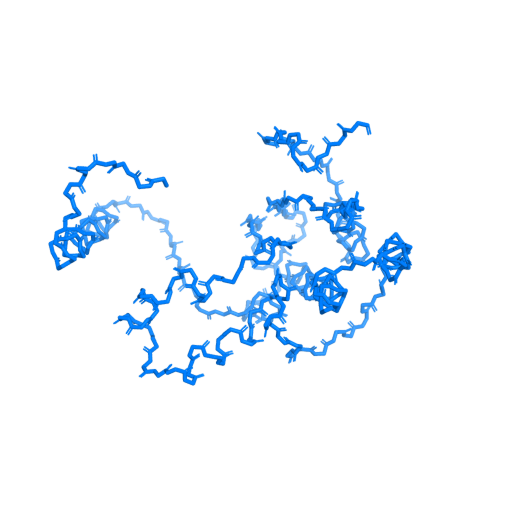3.761 -1.233 15.647 1.00 97.38 190 LEU A N 1
ATOM 1535 C CA . LEU A 1 190 ? -3.974 0.189 15.379 1.00 97.38 190 LEU A CA 1
ATOM 1536 C C . LEU A 1 190 ? -5.374 0.679 15.796 1.00 97.38 190 LEU A C 1
ATOM 1538 O O . LEU A 1 190 ? -5.685 1.850 15.596 1.00 97.38 190 LEU A O 1
ATOM 1542 N N . GLY A 1 191 ? -6.208 -0.182 16.388 1.00 95.88 191 GLY A N 1
ATOM 1543 C CA . GLY A 1 191 ? -7.537 0.182 16.891 1.00 95.88 191 GLY A CA 1
ATOM 1544 C C . GLY A 1 191 ? -8.692 -0.040 15.910 1.00 95.88 191 GLY A C 1
ATOM 1545 O O . GLY A 1 191 ? -9.817 0.352 16.216 1.00 95.88 191 GLY A O 1
ATOM 1546 N N . LEU A 1 192 ? -8.451 -0.679 14.760 1.00 97.06 192 LEU A N 1
ATOM 1547 C CA . LEU A 1 192 ? -9.538 -1.208 13.930 1.00 97.06 192 LEU A CA 1
ATOM 1548 C C . LEU A 1 192 ? -10.080 -2.508 14.536 1.00 97.06 192 LEU A C 1
ATOM 1550 O O . LEU A 1 192 ? -9.409 -3.182 15.311 1.00 97.06 192 LEU A O 1
ATOM 1554 N N . SER A 1 193 ? -11.312 -2.860 14.179 1.00 97.50 193 SER A N 1
ATOM 1555 C CA . SER A 1 193 ? -11.933 -4.123 14.572 1.00 97.50 193 SER A CA 1
ATOM 1556 C C . SER A 1 193 ? -12.379 -4.859 13.319 1.00 97.50 193 SER A C 1
ATOM 1558 O O . SER A 1 193 ? -13.265 -4.393 12.599 1.00 97.50 193 SER A O 1
ATOM 1560 N N . HIS A 1 194 ? -11.745 -5.999 13.049 1.00 97.69 194 HIS A N 1
ATOM 1561 C CA . HIS A 1 194 ? -12.144 -6.883 11.955 1.00 97.69 194 HIS A CA 1
ATOM 1562 C C . HIS A 1 194 ? -13.591 -7.360 12.138 1.00 97.69 194 HIS A C 1
ATOM 1564 O O . HIS A 1 194 ? -13.958 -7.828 13.213 1.00 97.69 194 HIS A O 1
ATOM 1570 N N . GLN A 1 195 ? -14.402 -7.203 11.088 1.00 97.00 195 GLN A N 1
ATOM 1571 C CA . GLN A 1 195 ? -15.812 -7.605 11.080 1.00 97.00 195 GLN A CA 1
ATOM 1572 C C . GLN A 1 195 ? -16.010 -8.915 10.320 1.00 97.00 195 GLN A C 1
ATOM 1574 O O . GLN A 1 195 ? -16.614 -9.853 10.830 1.00 97.00 195 GLN A O 1
ATOM 1579 N N . GLU A 1 196 ? -15.495 -8.986 9.093 1.00 96.25 196 GLU A N 1
ATOM 1580 C CA . GLU A 1 196 ? -15.670 -10.146 8.229 1.00 96.25 196 GLU A CA 1
ATOM 1581 C C . GLU A 1 196 ? -14.576 -10.239 7.163 1.00 96.25 196 GLU A C 1
ATOM 1583 O O . GLU A 1 196 ? -13.903 -9.259 6.832 1.00 96.25 196 GLU A O 1
ATOM 1588 N N . THR A 1 197 ? -14.419 -11.438 6.603 1.00 95.12 197 THR A N 1
ATOM 1589 C CA . THR A 1 197 ? -13.592 -11.692 5.421 1.00 95.12 197 THR A CA 1
ATOM 1590 C C . THR A 1 197 ? -14.468 -12.329 4.350 1.00 95.12 197 THR A C 1
ATOM 1592 O O . THR A 1 197 ? -14.928 -13.458 4.511 1.00 95.12 197 THR A O 1
ATOM 1595 N N . ILE A 1 198 ? -14.673 -11.620 3.238 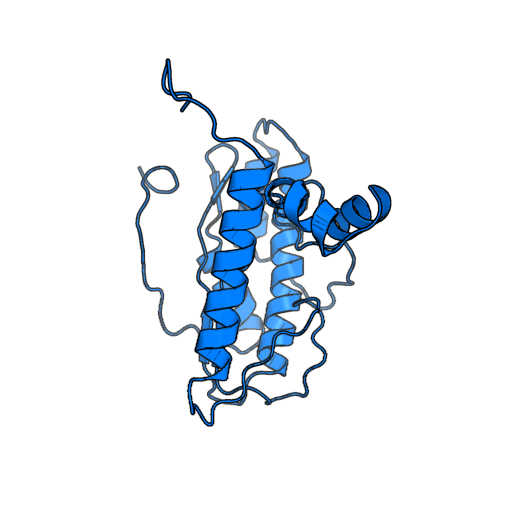1.00 93.81 198 ILE A N 1
ATOM 1596 C CA . ILE A 1 198 ? -15.468 -12.105 2.104 1.00 93.81 198 ILE A CA 1
ATOM 1597 C C . ILE A 1 198 ? -14.534 -12.656 1.023 1.00 93.81 198 ILE A C 1
ATOM 1599 O O . ILE A 1 198 ? -13.704 -11.939 0.462 1.00 93.81 198 ILE A O 1
ATOM 1603 N N . VAL A 1 199 ? -14.690 -13.936 0.680 1.00 90.31 199 VAL A N 1
ATOM 1604 C CA . VAL A 1 199 ? -13.891 -14.585 -0.369 1.00 90.31 199 VAL A CA 1
ATOM 1605 C C . VAL A 1 199 ? -14.513 -14.317 -1.741 1.00 90.31 199 VAL A C 1
ATOM 1607 O O . VAL A 1 199 ? -15.422 -15.018 -2.173 1.00 90.31 199 VAL A O 1
ATOM 1610 N N . ALA A 1 200 ? -13.990 -13.320 -2.460 1.00 82.00 200 ALA A N 1
ATOM 1611 C CA . ALA A 1 200 ? -14.485 -12.970 -3.796 1.00 82.00 200 ALA A CA 1
ATOM 1612 C C . ALA A 1 200 ? -14.133 -14.016 -4.872 1.00 82.00 200 ALA A C 1
ATOM 1614 O O . ALA A 1 200 ? -14.902 -14.251 -5.804 1.00 82.00 200 ALA A O 1
ATOM 1615 N N . ARG A 1 201 ? -12.946 -14.636 -4.786 1.00 76.31 201 ARG A N 1
ATOM 1616 C CA . ARG A 1 201 ? -12.503 -15.654 -5.750 1.00 76.31 201 ARG A CA 1
ATOM 1617 C C . ARG A 1 201 ? -11.456 -16.588 -5.159 1.00 76.31 201 ARG A C 1
ATOM 1619 O O . ARG A 1 201 ? -10.377 -16.149 -4.775 1.00 76.31 201 ARG A O 1
ATOM 1626 N N . PHE A 1 202 ? -11.712 -17.891 -5.235 1.00 68.94 202 PHE A N 1
ATOM 1627 C CA . PHE A 1 202 ? -10.710 -18.910 -4.939 1.00 68.94 202 PHE A CA 1
ATOM 1628 C C . PHE A 1 202 ? -9.934 -19.271 -6.216 1.00 68.94 202 PHE A C 1
ATOM 1630 O O . PHE A 1 202 ? -10.511 -19.732 -7.203 1.00 68.94 202 PHE A O 1
ATOM 1637 N N . ARG A 1 203 ? -8.617 -19.039 -6.237 1.00 59.62 203 ARG A N 1
ATOM 1638 C CA . ARG A 1 203 ? -7.722 -19.568 -7.280 1.00 59.62 203 ARG A CA 1
ATOM 1639 C C . ARG A 1 203 ? -6.778 -20.576 -6.628 1.00 59.62 203 ARG A C 1
ATOM 1641 O O . ARG A 1 203 ? -5.854 -20.181 -5.924 1.00 59.62 203 ARG A O 1
ATOM 1648 N N . GLY A 1 204 ? -6.977 -21.865 -6.914 1.00 49.31 204 GLY A N 1
ATOM 1649 C CA . GLY A 1 204 ? -6.195 -22.986 -6.359 1.00 49.31 204 GLY A CA 1
ATOM 1650 C C . GLY A 1 204 ? -4.686 -22.957 -6.654 1.00 49.31 204 GLY A C 1
ATOM 1651 O O . GLY A 1 204 ? -3.940 -23.786 -6.154 1.00 49.31 204 GLY A O 1
ATOM 1652 N N . ASN A 1 205 ? -4.206 -21.976 -7.422 1.00 49.22 205 ASN A N 1
ATOM 1653 C CA . ASN A 1 205 ? -2.782 -21.760 -7.681 1.00 49.22 205 ASN A CA 1
ATOM 1654 C C . ASN A 1 205 ? -2.072 -21.059 -6.505 1.00 49.22 205 ASN A C 1
ATOM 1656 O O . ASN A 1 205 ? -0.842 -21.018 -6.483 1.00 49.22 205 ASN A O 1
ATOM 1660 N N . SER A 1 206 ? -2.835 -20.519 -5.545 1.00 44.62 206 SER A N 1
ATOM 1661 C CA . SER A 1 206 ? -2.306 -19.820 -4.369 1.00 44.62 206 SER A CA 1
ATOM 1662 C C . SER A 1 206 ? -2.728 -20.428 -3.026 1.00 44.62 206 SER A C 1
ATOM 1664 O O . SER A 1 206 ? -2.129 -20.050 -2.026 1.00 44.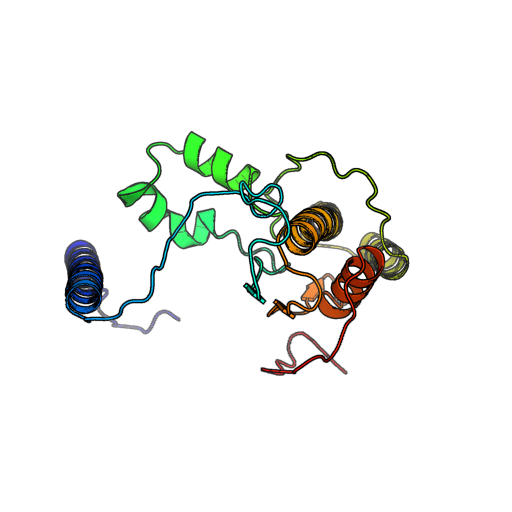62 206 SER A O 1
ATOM 1666 N N . CYS A 1 207 ? -3.635 -21.416 -2.955 1.00 38.72 207 CYS A N 1
ATOM 1667 C CA . CYS A 1 207 ? -3.995 -22.083 -1.693 1.00 38.72 207 CYS A CA 1
ATOM 1668 C C . CYS A 1 207 ? -4.519 -23.531 -1.852 1.00 38.72 207 CYS A C 1
ATOM 1670 O O . CYS A 1 207 ? -5.398 -23.781 -2.668 1.00 38.72 207 CYS A O 1
ATOM 1672 N N . ILE A 1 208 ? -3.994 -24.402 -0.969 1.00 32.31 208 ILE A N 1
ATOM 1673 C CA . ILE A 1 208 ? -4.457 -25.726 -0.488 1.00 32.31 208 ILE A CA 1
ATOM 1674 C C . ILE A 1 208 ? -4.245 -26.948 -1.414 1.00 32.31 208 ILE A C 1
ATOM 1676 O O . ILE A 1 208 ? -4.966 -27.172 -2.382 1.00 32.31 208 ILE A O 1
ATOM 1680 N N . LYS A 1 209 ? -3.285 -27.798 -1.025 1.00 30.08 209 LYS A N 1
ATOM 1681 C CA . LYS A 1 209 ? -3.597 -29.168 -0.593 1.00 30.08 209 LYS A CA 1
ATOM 1682 C C . LYS A 1 209 ? -3.404 -29.216 0.916 1.00 30.08 209 LYS A C 1
ATOM 1684 O O . LYS A 1 209 ? -2.501 -28.477 1.377 1.00 30.08 209 LYS A O 1
#

Sequence (209 aa):
RMVPNKKIPEFKKVLFSKFNEMLTDIEYSTNLQNNVRSEAILGDARQTCFLGESFNAVITSPPYLNRHDYTRVYILELAIGFLKSDDEIKELRYKTLRSHVEAKNFFTCDGYKEPIELKEIIKKLEKKSLPNKQVISMIRGYFEDMYLVLKEVVKVIKRGGFTAFVIGDVRYGGILIPVSDILIGISNSLGLSHQETIVARFRGNSCIK